Protein AF-0000000066069847 (afdb_homodimer)

Structure (mmCIF, N/CA/C/O backbone):
data_AF-0000000066069847-model_v1
#
loop_
_entity.id
_entity.type
_entity.pdbx_description
1 polymer 'Prefoldin subunit alpha'
#
loop_
_atom_site.group_PDB
_atom_site.id
_atom_site.type_symbol
_atom_site.label_atom_id
_atom_site.label_alt_id
_atom_site.label_comp_id
_atom_site.label_asym_id
_atom_site.label_entity_id
_atom_site.label_seq_id
_atom_site.pdbx_PDB_ins_code
_atom_site.Cartn_x
_atom_site.Cartn_y
_atom_site.Cartn_z
_atom_site.occupancy
_atom_site.B_iso_or_equiv
_atom_site.auth_seq_id
_atom_site.auth_comp_id
_atom_site.auth_asym_id
_atom_site.auth_atom_id
_atom_site.pdbx_PDB_model_num
ATOM 1 N N . MET A 1 1 ? -28.125 34.344 25.578 1 62.97 1 MET A N 1
ATOM 2 C CA . MET A 1 1 ? -27.906 34.5 24.141 1 62.97 1 MET A CA 1
ATOM 3 C C . MET A 1 1 ? -26.562 33.906 23.734 1 62.97 1 MET A C 1
ATOM 5 O O . MET A 1 1 ? -26.484 33.125 22.781 1 62.97 1 MET A O 1
ATOM 9 N N . ASN A 1 2 ? -25.484 33.938 24.609 1 82.19 2 ASN A N 1
ATOM 10 C CA . ASN A 1 2 ? -24.141 33.469 24.328 1 82.19 2 ASN A CA 1
ATOM 11 C C . ASN A 1 2 ? -24.031 31.953 24.438 1 82.19 2 ASN A C 1
ATOM 13 O O . ASN A 1 2 ? -23.391 31.312 23.609 1 82.19 2 ASN A O 1
ATOM 17 N N . GLU A 1 3 ? -24.984 31.422 25.297 1 89 3 GLU A N 1
ATOM 18 C CA . GLU A 1 3 ? -24.953 29.969 25.484 1 89 3 GLU A CA 1
ATOM 19 C C . GLU A 1 3 ? -25.578 29.25 24.281 1 89 3 GLU A C 1
ATOM 21 O O . GLU A 1 3 ? -25.062 28.219 23.859 1 89 3 GLU A O 1
ATOM 26 N N . GLU A 1 4 ? -26.688 29.812 23.797 1 87.81 4 GLU A N 1
ATOM 27 C CA . GLU A 1 4 ? -27.375 29.234 22.641 1 87.81 4 GLU A CA 1
ATOM 28 C C . GLU A 1 4 ? -26.469 29.25 21.406 1 87.81 4 GLU A C 1
ATOM 30 O O . GLU A 1 4 ? -26.438 28.281 20.641 1 87.81 4 GLU A O 1
ATOM 35 N N . LEU A 1 5 ? -25.766 30.281 21.234 1 90.12 5 LEU A N 1
ATOM 36 C CA . LEU A 1 5 ? -24.844 30.422 20.109 1 90.12 5 LEU A CA 1
ATOM 37 C C . LEU A 1 5 ? -23.703 29.406 20.203 1 90.12 5 LEU A C 1
ATOM 39 O O . LEU A 1 5 ? -23.344 28.781 19.203 1 90.12 5 LEU A O 1
ATOM 43 N N . GLN A 1 6 ? -23.234 29.312 21.422 1 91.38 6 GLN A N 1
ATOM 44 C CA . GLN A 1 6 ? -22.172 28.344 21.672 1 91.38 6 GLN A CA 1
ATOM 45 C C . GLN A 1 6 ? -22.641 26.922 21.375 1 91.38 6 GLN A C 1
ATOM 47 O O . GLN A 1 6 ? -21.906 26.125 20.766 1 91.38 6 GLN A O 1
ATOM 52 N N . GLN A 1 7 ? -23.891 26.594 21.75 1 93.88 7 GLN A N 1
ATOM 53 C CA . GLN A 1 7 ? -24.469 25.266 21.5 1 93.88 7 GLN A CA 1
ATOM 54 C C . GLN A 1 7 ? -24.641 25.031 20 1 93.88 7 GLN A C 1
ATOM 56 O O . GLN A 1 7 ? -24.375 23.922 19.516 1 93.88 7 GLN A O 1
ATOM 61 N N . GLN A 1 8 ? -25.016 26.016 19.281 1 93.06 8 GLN A N 1
ATOM 62 C CA . GLN A 1 8 ? -25.219 25.891 17.844 1 93.06 8 GLN A CA 1
ATOM 63 C C . GLN A 1 8 ? -23.891 25.688 17.125 1 93.06 8 GLN A C 1
ATOM 65 O O . GLN A 1 8 ? -23.812 24.922 16.156 1 93.06 8 GLN A O 1
ATOM 70 N N . TYR A 1 9 ? -22.859 26.297 17.688 1 93.5 9 TYR A N 1
ATOM 71 C CA . TYR A 1 9 ? -21.531 26.125 17.109 1 93.5 9 TYR A CA 1
ATOM 72 C C . TYR A 1 9 ? -21.031 24.703 17.312 1 93.5 9 TYR A C 1
ATOM 74 O O . TYR A 1 9 ? -20.438 24.094 16.406 1 93.5 9 TYR A O 1
ATOM 82 N N . TYR A 1 10 ? -21.328 24.188 18.5 1 95.56 10 TYR A N 1
ATOM 83 C CA . TYR A 1 10 ? -20.938 22.812 18.797 1 95.56 10 TYR A CA 1
ATOM 84 C C . TYR A 1 10 ? -21.672 21.828 17.891 1 95.56 10 TYR A C 1
ATOM 86 O O . TYR A 1 10 ? -21.062 20.891 17.375 1 95.56 10 TYR A O 1
ATOM 94 N N . GLN A 1 11 ? -22.922 22.062 17.703 1 95.69 11 GLN A N 1
ATOM 95 C CA . GLN A 1 11 ? -23.719 21.188 16.828 1 95.69 11 GLN A CA 1
ATOM 96 C C . GLN A 1 11 ? -23.188 21.219 15.398 1 95.69 11 GLN A C 1
ATOM 98 O O . GLN A 1 11 ? -23.109 20.172 14.75 1 95.69 11 GLN A O 1
ATOM 103 N N . LEU A 1 12 ? -22.797 22.391 14.945 1 95.44 12 LEU A N 1
ATOM 104 C CA . LEU A 1 12 ? -22.25 22.531 13.594 1 95.44 12 LEU A CA 1
ATOM 105 C C . LEU A 1 12 ? -20.953 21.75 13.453 1 95.44 12 LEU A C 1
ATOM 107 O O . LEU A 1 12 ? -20.734 21.078 12.43 1 95.44 12 LEU A O 1
ATOM 111 N N . GLU A 1 13 ? -20.172 21.812 14.469 1 95.56 13 GLU A N 1
ATOM 112 C CA . GLU A 1 13 ? -18.922 21.047 14.461 1 95.56 13 GLU A CA 1
ATOM 113 C C . GLU A 1 13 ? -19.188 19.547 14.406 1 95.56 13 GLU A C 1
ATOM 115 O O . GLU A 1 13 ? -18.516 18.828 13.68 1 95.56 13 GLU A O 1
ATOM 120 N N . MET A 1 14 ? -20.25 19.109 15.148 1 97.12 14 MET A N 1
ATOM 121 C CA . MET A 1 14 ? -20.609 17.688 15.172 1 97.12 14 MET A CA 1
ATOM 122 C C . MET A 1 14 ? -21.078 17.234 13.797 1 97.12 14 MET A C 1
ATOM 124 O O . MET A 1 14 ? -20.734 16.125 13.367 1 97.12 14 MET A O 1
ATOM 128 N N . TYR A 1 15 ? -21.797 18.047 13.109 1 97 15 TYR A N 1
ATOM 129 C CA . TYR A 1 15 ? -22.25 17.703 11.773 1 97 15 TYR A CA 1
ATOM 130 C C . TYR A 1 15 ? -21.078 17.594 10.805 1 97 15 TYR A C 1
ATOM 132 O O . TYR A 1 15 ? -21.047 16.719 9.938 1 97 15 TYR A O 1
ATOM 140 N N . GLY A 1 16 ? -20.172 18.422 10.984 1 96.56 16 GLY A N 1
ATOM 141 C CA . GLY A 1 16 ? -18.953 18.328 10.188 1 96.56 16 GLY A CA 1
ATOM 142 C C . GLY A 1 16 ? -18.203 17.031 10.383 1 96.56 16 GLY A C 1
ATOM 143 O O . GLY A 1 16 ? -17.797 16.375 9.414 1 96.56 16 GLY A O 1
ATOM 144 N N . GLN A 1 17 ? -18.109 16.625 11.602 1 97.38 17 GLN A N 1
ATOM 145 C CA . GLN A 1 17 ? -17.453 15.367 11.938 1 97.38 17 GLN A CA 1
ATOM 146 C C . GLN A 1 17 ? -18.234 14.18 11.375 1 97.38 17 GLN A C 1
ATOM 148 O O . GLN A 1 17 ? -17.656 13.211 10.898 1 97.38 17 GLN A O 1
ATOM 153 N N . GLN A 1 18 ? -19.5 14.312 11.469 1 97.69 18 GLN A N 1
ATOM 154 C CA . GLN A 1 18 ? -20.344 13.25 10.953 1 97.69 18 GLN A CA 1
ATOM 155 C C . GLN A 1 18 ? -20.188 13.086 9.445 1 97.69 18 GLN A C 1
ATOM 157 O O . GLN A 1 18 ? -20.062 11.969 8.945 1 97.69 18 GLN A O 1
ATOM 162 N N . VAL A 1 19 ? -20.172 14.148 8.781 1 98 19 VAL A N 1
ATOM 163 C CA . VAL A 1 19 ? -19.984 14.109 7.332 1 98 19 VAL A CA 1
ATOM 164 C C . VAL A 1 19 ? -18.641 13.484 7 1 98 19 VAL A C 1
ATOM 166 O O . VAL A 1 19 ? -18.531 12.656 6.09 1 98 19 VAL A O 1
ATOM 169 N N . GLN A 1 20 ? -17.641 13.828 7.738 1 98 20 GLN A N 1
ATOM 170 C CA . GLN A 1 20 ? -16.297 13.273 7.52 1 98 20 GLN A CA 1
ATOM 171 C C . GLN A 1 20 ? -16.297 11.758 7.734 1 98 20 GLN A C 1
ATOM 173 O O . GLN A 1 20 ? -15.703 11.023 6.945 1 98 20 GLN A O 1
ATOM 178 N N . LYS A 1 21 ? -16.969 11.297 8.727 1 98.5 21 LYS A N 1
ATOM 179 C CA . LYS A 1 21 ? -17.047 9.867 9.008 1 98.5 21 LYS A CA 1
ATOM 180 C C . LYS A 1 21 ? -17.766 9.125 7.895 1 98.5 21 LYS A C 1
ATOM 182 O O . LYS A 1 21 ? -17.359 8.031 7.5 1 98.5 21 LYS A O 1
ATOM 187 N N . LEU A 1 22 ? -18.812 9.734 7.438 1 98.56 22 LEU A N 1
ATOM 188 C CA . LEU A 1 22 ? -19.578 9.133 6.352 1 98.56 22 LEU A CA 1
ATOM 189 C C . LEU A 1 22 ? -18.75 9.062 5.074 1 98.56 22 LEU A C 1
ATOM 191 O O . LEU A 1 22 ? -18.828 8.078 4.336 1 98.56 22 LEU A O 1
ATOM 195 N N . GLN A 1 23 ? -18 10.062 4.828 1 98.38 23 GLN A N 1
ATOM 196 C CA . GLN A 1 23 ? -17.109 10.078 3.672 1 98.38 23 GLN A CA 1
ATOM 197 C C . GLN A 1 23 ? -16.078 8.961 3.766 1 98.38 23 GLN A C 1
ATOM 199 O O . GLN A 1 23 ? -15.773 8.305 2.77 1 98.38 23 GLN A O 1
ATOM 204 N N . GLU A 1 24 ? -15.562 8.727 4.934 1 98.5 24 GLU A N 1
ATOM 205 C CA . GLU A 1 24 ? -14.617 7.637 5.164 1 98.5 24 GLU A CA 1
ATOM 206 C C . GLU A 1 24 ? -15.258 6.277 4.891 1 98.5 24 GLU A C 1
ATOM 208 O O . GLU A 1 24 ? -14.633 5.398 4.297 1 98.5 24 GLU A O 1
ATOM 213 N N . GLU A 1 25 ? -16.453 6.156 5.312 1 98.25 25 GLU A N 1
ATOM 214 C CA . GLU A 1 25 ? -17.203 4.914 5.078 1 98.25 25 GLU A CA 1
ATOM 215 C C . GLU A 1 25 ? -17.406 4.676 3.588 1 98.25 25 GLU A C 1
ATOM 217 O O . GLU A 1 25 ? -17.281 3.547 3.109 1 98.25 25 GLU A O 1
ATOM 222 N N . LEU A 1 26 ? -17.734 5.793 2.943 1 98.62 26 LEU A N 1
ATOM 223 C CA . LEU A 1 26 ? -17.938 5.695 1.502 1 98.62 26 LEU A CA 1
ATOM 224 C C . LEU A 1 26 ? -16.656 5.266 0.797 1 98.62 26 LEU A C 1
ATOM 226 O O . LEU A 1 26 ? -16.688 4.441 -0.119 1 98.62 26 LEU A O 1
ATOM 230 N N . GLU A 1 27 ? -15.547 5.781 1.2 1 98.56 27 GLU A N 1
ATOM 231 C CA . GLU A 1 27 ? -14.25 5.41 0.637 1 98.56 27 GLU A CA 1
ATOM 232 C C . GLU A 1 27 ? -13.961 3.93 0.851 1 98.56 27 GLU A C 1
ATOM 234 O O . GLU A 1 27 ? -13.469 3.252 -0.053 1 98.56 27 GLU A O 1
ATOM 239 N N . LYS A 1 28 ? -14.227 3.482 2.033 1 98.38 28 LYS A N 1
ATOM 240 C CA . LYS A 1 28 ? -14.008 2.07 2.34 1 98.38 28 LYS A CA 1
ATOM 241 C C . LYS A 1 28 ? -14.844 1.178 1.429 1 98.38 28 LYS A C 1
ATOM 243 O O . LYS A 1 28 ? -14.367 0.153 0.941 1 98.38 28 LYS A O 1
ATOM 248 N N . ILE A 1 29 ? -16.047 1.61 1.215 1 98.38 29 ILE A N 1
ATOM 249 C CA . ILE A 1 29 ? -16.953 0.849 0.358 1 98.38 29 ILE A CA 1
ATOM 250 C C . ILE A 1 29 ? -16.391 0.784 -1.059 1 98.38 29 ILE A C 1
ATOM 252 O O . ILE A 1 29 ? -16.391 -0.278 -1.686 1 98.38 29 ILE A O 1
ATOM 256 N N . GLU A 1 30 ? -15.922 1.858 -1.503 1 98.25 30 GLU A N 1
ATOM 257 C CA . GLU A 1 30 ? -15.359 1.911 -2.85 1 98.25 30 GLU A CA 1
ATOM 258 C C . GLU A 1 30 ? -14.133 1.015 -2.971 1 98.25 30 GLU A C 1
ATOM 260 O O . GLU A 1 30 ? -13.938 0.351 -3.99 1 98.25 30 GLU A O 1
ATOM 265 N N . LEU A 1 31 ? -13.305 1.009 -1.943 1 98.06 31 LEU A N 1
ATOM 266 C CA . LEU A 1 31 ? -12.125 0.153 -1.93 1 98.06 31 LEU A CA 1
ATOM 267 C C . LEU A 1 31 ? -12.523 -1.319 -1.973 1 98.06 31 LEU A C 1
ATOM 269 O O . LEU A 1 31 ? -11.906 -2.111 -2.689 1 98.06 31 LEU A O 1
ATOM 273 N N . MET A 1 32 ? -13.516 -1.628 -1.266 1 97.62 32 MET A N 1
ATOM 274 C CA . MET A 1 32 ? -13.992 -3.008 -1.24 1 97.62 32 MET A CA 1
ATOM 275 C C . MET A 1 32 ? -14.508 -3.43 -2.611 1 97.62 32 MET A C 1
ATOM 277 O O . MET A 1 32 ? -14.227 -4.539 -3.07 1 97.62 32 MET A O 1
ATOM 281 N N . LYS A 1 33 ? -15.227 -2.572 -3.24 1 98.25 33 LYS A N 1
ATOM 282 C CA . LYS A 1 33 ? -15.734 -2.863 -4.578 1 98.25 33 LYS A CA 1
ATOM 283 C C . LYS A 1 33 ? -14.594 -3.092 -5.562 1 98.25 33 LYS A C 1
ATOM 285 O O . LYS A 1 33 ? -14.641 -4.027 -6.367 1 98.25 33 LYS A O 1
ATOM 290 N N . MET A 1 34 ? -1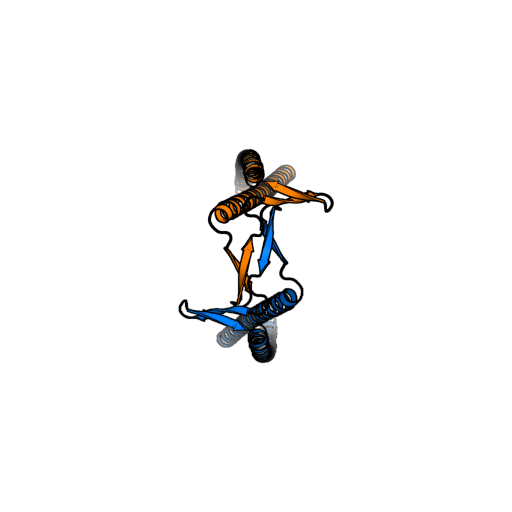3.656 -2.223 -5.445 1 97.94 34 MET A N 1
ATOM 291 C CA . MET A 1 34 ? -12.508 -2.326 -6.34 1 97.94 34 MET A CA 1
ATOM 292 C C . MET A 1 34 ? -11.797 -3.658 -6.156 1 97.94 34 MET A C 1
ATOM 294 O O . MET A 1 34 ? -11.398 -4.297 -7.133 1 97.94 34 MET A O 1
ATOM 298 N N . GLU A 1 35 ? -11.648 -4.031 -4.949 1 97.44 35 GLU A N 1
ATOM 299 C CA . GLU A 1 35 ? -10.992 -5.301 -4.652 1 97.44 35 GLU A CA 1
ATOM 300 C C . GLU A 1 35 ? -11.75 -6.473 -5.277 1 97.44 35 GLU A C 1
ATOM 302 O O . GLU A 1 35 ? -11.148 -7.367 -5.863 1 97.44 35 GLU A O 1
ATOM 307 N N . LEU A 1 36 ? -13.016 -6.438 -5.133 1 97.88 36 LEU A N 1
ATOM 308 C CA . LEU A 1 36 ? -13.844 -7.504 -5.684 1 97.88 36 LEU A CA 1
ATOM 309 C C . LEU A 1 36 ? -13.766 -7.516 -7.207 1 97.88 36 LEU A C 1
ATOM 311 O O . LEU A 1 36 ? -13.68 -8.578 -7.82 1 97.88 36 LEU A O 1
ATOM 315 N N . LEU A 1 37 ? -13.812 -6.363 -7.746 1 98.19 37 LEU A N 1
ATOM 316 C CA . LEU A 1 37 ? -13.727 -6.258 -9.195 1 98.19 37 LEU A CA 1
ATOM 317 C C . LEU A 1 37 ? -12.391 -6.789 -9.703 1 98.19 37 LEU A C 1
ATOM 319 O O . LEU A 1 37 ? -12.344 -7.492 -10.719 1 98.19 37 LEU A O 1
ATOM 323 N N . LYS A 1 38 ? -11.344 -6.418 -8.992 1 96.94 38 LYS A N 1
ATOM 324 C CA . LYS A 1 38 ? -10.016 -6.914 -9.359 1 96.94 38 LYS A CA 1
ATOM 325 C C . LYS A 1 38 ? -9.953 -8.438 -9.258 1 96.94 38 LYS A C 1
ATOM 327 O O . LYS A 1 38 ? -9.367 -9.094 -10.117 1 96.94 38 LYS A O 1
ATOM 332 N N . SER A 1 39 ? -10.5 -8.969 -8.25 1 96.88 39 SER A N 1
ATOM 333 C CA . SER A 1 39 ? -10.523 -10.414 -8.055 1 96.88 39 SER A CA 1
ATOM 334 C C . SER A 1 39 ? -11.273 -11.117 -9.188 1 96.88 39 SER A C 1
ATOM 336 O O . SER A 1 39 ? -10.805 -12.133 -9.711 1 96.88 39 SER A O 1
ATOM 3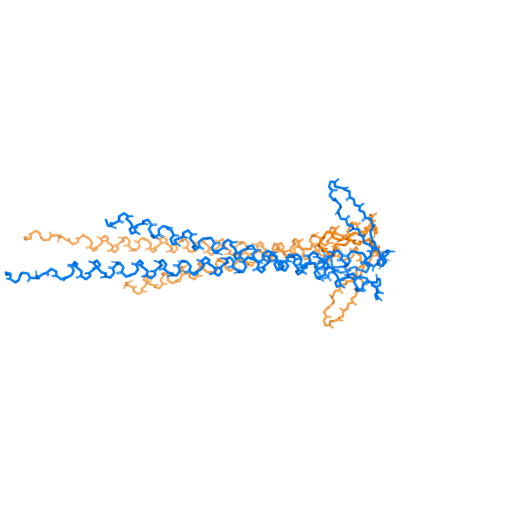38 N N . ILE A 1 40 ? -12.398 -10.586 -9.539 1 97.38 40 ILE A N 1
ATOM 339 C CA . ILE A 1 40 ? -13.18 -11.133 -10.641 1 97.38 40 ILE A CA 1
ATOM 340 C C . ILE A 1 40 ? -12.344 -11.125 -11.914 1 97.38 40 ILE A C 1
ATOM 342 O O . ILE A 1 40 ? -12.273 -12.133 -12.625 1 97.38 40 ILE A O 1
ATOM 346 N N . ASP A 1 41 ? -11.734 -10.047 -12.227 1 96.5 41 ASP A N 1
ATOM 347 C CA . ASP A 1 41 ? -10.883 -9.922 -13.406 1 96.5 41 ASP A CA 1
ATOM 348 C C . ASP A 1 41 ? -9.781 -10.984 -13.406 1 96.5 41 ASP A C 1
ATOM 350 O O . ASP A 1 41 ? -9.523 -11.609 -14.438 1 96.5 41 ASP A O 1
ATOM 354 N N . SER A 1 42 ? -9.156 -11.125 -12.242 1 94.62 42 SER A N 1
ATOM 355 C CA . SER A 1 42 ? -8.109 -12.125 -12.109 1 94.62 42 SER A CA 1
ATOM 356 C C . SER A 1 42 ? -8.641 -13.523 -12.375 1 94.62 42 SER A C 1
ATOM 358 O O . SER A 1 42 ? -7.988 -14.32 -13.055 1 94.62 42 SER A O 1
ATOM 360 N N . MET A 1 43 ? -9.82 -13.828 -11.914 1 94.75 43 MET A N 1
ATOM 361 C CA . MET A 1 43 ? -10.422 -15.141 -12.102 1 94.75 43 MET A CA 1
ATOM 362 C C . MET A 1 43 ? -10.773 -15.375 -13.57 1 94.75 43 MET A C 1
ATOM 364 O O . MET A 1 43 ? -10.555 -16.469 -14.094 1 94.75 43 MET A O 1
ATOM 368 N N . GLU A 1 44 ? -11.281 -14.375 -14.133 1 93.56 44 GLU A N 1
ATOM 369 C CA . GLU A 1 44 ? -11.602 -14.484 -15.547 1 93.56 44 GLU A CA 1
ATOM 370 C C . GLU A 1 44 ? -10.344 -14.703 -16.391 1 93.56 44 GLU A C 1
ATOM 372 O O . GLU A 1 44 ? -10.375 -15.43 -17.375 1 93.56 44 GLU A O 1
ATOM 377 N N . GLY A 1 45 ? -9.227 -14.031 -15.977 1 92.12 45 GLY A N 1
ATOM 378 C CA . GLY A 1 45 ? -7.953 -14.211 -16.656 1 92.12 45 GLY A CA 1
ATOM 379 C C . GLY A 1 45 ? -7.426 -15.633 -16.578 1 92.12 45 GLY A C 1
ATOM 380 O O . GLY A 1 45 ? -6.723 -16.094 -17.469 1 92.12 45 GLY A O 1
ATOM 381 N N . LEU A 1 46 ? -7.754 -16.328 -15.555 1 91.19 46 LEU A N 1
ATOM 382 C CA . LEU A 1 46 ? -7.309 -17.703 -15.375 1 91.19 46 LEU A CA 1
ATOM 383 C C . LEU A 1 46 ? -7.914 -18.609 -16.438 1 91.19 46 LEU A C 1
ATOM 385 O O . LEU A 1 46 ? -7.336 -19.641 -16.766 1 91.19 46 LEU A O 1
ATOM 389 N N . LYS A 1 47 ? -9.055 -18.234 -16.844 1 84.88 47 LYS A N 1
ATOM 390 C CA . LYS A 1 47 ? -9.711 -19.016 -17.875 1 84.88 47 LYS A CA 1
ATOM 391 C C . LYS A 1 47 ? -8.914 -19 -19.172 1 84.88 47 LYS A C 1
ATOM 393 O O . LYS A 1 47 ? -8.961 -19.938 -19.969 1 84.88 47 LYS A O 1
ATOM 398 N N . ASP A 1 48 ? -8.219 -17.953 -19.375 1 87.88 48 ASP A N 1
ATOM 399 C CA . ASP A 1 48 ? -7.477 -17.766 -20.625 1 87.88 48 ASP A CA 1
ATOM 400 C C . ASP A 1 48 ? -6.078 -18.375 -20.531 1 87.88 48 ASP A C 1
ATOM 402 O O . ASP A 1 48 ? -5.555 -18.891 -21.516 1 87.88 48 ASP A O 1
ATOM 406 N N . SER A 1 49 ? -5.449 -18.188 -19.391 1 87.38 49 SER A N 1
ATOM 407 C CA . SER A 1 49 ? -4.098 -18.703 -19.203 1 87.38 49 SER A CA 1
ATOM 408 C C . SER A 1 49 ? -3.863 -19.172 -17.781 1 87.38 49 SER A C 1
ATOM 410 O O . SER A 1 49 ? -4.254 -18.484 -16.828 1 87.38 49 SER A O 1
ATOM 412 N N . GLU A 1 50 ? -3.203 -20.297 -17.734 1 90.56 50 GLU A N 1
ATOM 413 C CA . GLU A 1 50 ? -2.879 -20.844 -16.422 1 90.56 50 GLU A CA 1
ATOM 414 C C . GLU A 1 50 ? -1.512 -20.359 -15.945 1 90.56 50 GLU A C 1
ATOM 416 O O . GLU A 1 50 ? -1.146 -20.547 -14.789 1 90.56 50 GLU A O 1
ATOM 421 N N . ASP A 1 51 ? -0.826 -19.781 -16.875 1 91.75 51 ASP A N 1
ATOM 422 C CA . ASP A 1 51 ? 0.511 -19.312 -16.531 1 91.75 51 ASP A CA 1
ATOM 423 C C . ASP A 1 51 ? 0.446 -17.984 -15.766 1 91.75 51 ASP A C 1
ATOM 425 O O . ASP A 1 51 ? -0.264 -17.062 -16.172 1 91.75 51 ASP A O 1
ATOM 429 N N . ILE A 1 52 ? 1.141 -17.938 -14.664 1 91.88 52 ILE A N 1
ATOM 430 C CA . ILE A 1 52 ? 1.126 -16.75 -13.805 1 91.88 52 ILE A CA 1
ATOM 431 C C . ILE A 1 52 ? 2.559 -16.328 -13.484 1 91.88 52 ILE A C 1
ATOM 433 O O . ILE A 1 52 ? 3.436 -17.188 -13.305 1 91.88 52 ILE A O 1
ATOM 437 N N . LEU A 1 53 ? 2.783 -15.055 -13.547 1 91.25 53 LEU A N 1
ATOM 438 C CA . LEU A 1 53 ? 4.035 -14.469 -13.078 1 91.25 53 LEU A CA 1
ATOM 439 C C . LEU A 1 53 ? 3.863 -13.859 -11.688 1 91.25 53 LEU A C 1
ATOM 441 O O . LEU A 1 53 ? 2.982 -13.016 -11.484 1 91.25 53 LEU A O 1
ATOM 445 N N . ILE A 1 54 ? 4.656 -14.312 -10.742 1 93 54 ILE A N 1
ATOM 446 C CA . ILE A 1 54 ? 4.539 -13.875 -9.359 1 93 54 ILE A CA 1
ATOM 447 C C . ILE A 1 54 ? 5.762 -13.047 -8.977 1 93 54 ILE A C 1
ATOM 449 O O . ILE A 1 54 ? 6.891 -13.547 -9.008 1 93 54 ILE A O 1
ATOM 453 N N . PRO A 1 55 ? 5.512 -11.883 -8.586 1 92.81 55 PRO A N 1
ATOM 454 C CA . PRO A 1 55 ? 6.645 -11.07 -8.141 1 92.81 55 PRO A CA 1
ATOM 455 C C . PRO A 1 55 ? 7.137 -11.461 -6.746 1 92.81 55 PRO A C 1
ATOM 457 O O . PRO A 1 55 ? 6.332 -11.617 -5.824 1 92.81 55 PRO A O 1
ATOM 460 N N . LEU A 1 56 ? 8.406 -11.586 -6.598 1 92.38 56 LEU A N 1
ATOM 461 C CA . LEU A 1 56 ? 9 -11.922 -5.309 1 92.38 56 LEU A CA 1
ATOM 462 C C . LEU A 1 56 ? 9.578 -10.68 -4.637 1 92.38 56 LEU A C 1
ATOM 464 O O . LEU A 1 56 ? 9.859 -10.695 -3.436 1 92.38 56 LEU A O 1
ATOM 468 N N . GLY A 1 57 ? 9.719 -9.656 -5.48 1 89.31 57 GLY A N 1
ATOM 469 C CA . GLY A 1 57 ? 10.383 -8.453 -5.016 1 89.31 57 GLY A CA 1
ATOM 470 C C . GLY A 1 57 ? 11.797 -8.305 -5.555 1 89.31 57 GLY A C 1
ATOM 471 O O . GLY A 1 57 ? 12.422 -9.297 -5.945 1 89.31 57 GLY A O 1
ATOM 472 N N . GLY A 1 58 ? 12.336 -7.004 -5.664 1 87.5 58 GLY A N 1
ATOM 473 C CA . GLY A 1 58 ? 13.688 -6.75 -6.148 1 87.5 58 GLY A CA 1
ATOM 474 C C . GLY A 1 58 ? 13.844 -7.027 -7.633 1 87.5 58 GLY A C 1
ATOM 475 O O . GLY A 1 58 ? 14.953 -7.32 -8.102 1 87.5 58 GLY A O 1
ATOM 476 N N . GLY A 1 59 ? 12.742 -7.105 -8.289 1 89.69 59 GLY A N 1
ATOM 477 C CA . GLY A 1 59 ? 12.789 -7.359 -9.719 1 89.69 59 GLY A CA 1
ATOM 478 C C . GLY A 1 59 ? 12.758 -8.836 -10.062 1 89.69 59 GLY A C 1
ATOM 479 O O . GLY A 1 59 ? 12.883 -9.211 -11.234 1 89.69 59 GLY A O 1
ATOM 480 N N . ALA A 1 60 ? 12.602 -9.578 -9.086 1 93.19 60 ALA A N 1
ATOM 481 C CA . ALA A 1 60 ? 12.57 -11.023 -9.297 1 93.19 60 ALA A CA 1
ATOM 482 C C . ALA A 1 60 ? 11.133 -11.523 -9.43 1 93.19 60 ALA A C 1
ATOM 484 O O . ALA A 1 60 ? 10.242 -11.062 -8.711 1 93.19 60 ALA A O 1
ATOM 485 N N . PHE A 1 61 ? 11.016 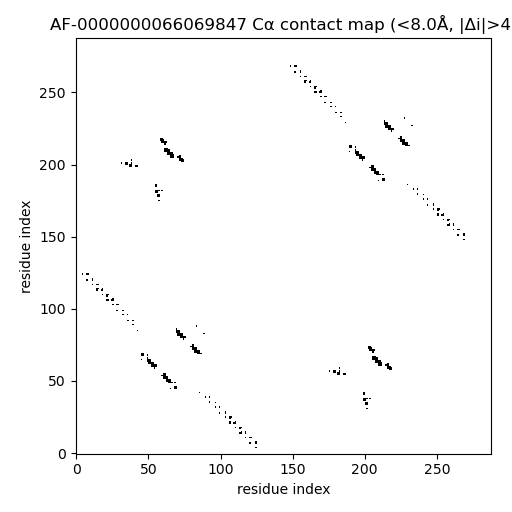-12.484 -10.391 1 94.88 61 PHE A N 1
ATOM 486 C CA . PHE A 1 61 ? 9.727 -13.133 -10.602 1 94.88 61 PHE A CA 1
ATOM 487 C C . PHE A 1 61 ? 9.891 -14.641 -10.711 1 94.88 61 PHE A C 1
ATOM 489 O O . PHE A 1 61 ? 10.953 -15.125 -11.109 1 94.88 61 PHE A O 1
ATOM 496 N N . ILE A 1 62 ? 8.742 -15.328 -10.398 1 94.19 62 ILE A N 1
ATOM 497 C CA . ILE A 1 62 ? 8.734 -16.75 -10.719 1 94.19 62 ILE A CA 1
ATOM 498 C C . ILE A 1 62 ? 7.559 -17.062 -11.641 1 94.19 62 ILE A C 1
ATOM 500 O O . ILE A 1 62 ? 6.523 -16.406 -11.586 1 94.19 62 ILE A O 1
ATOM 504 N N . LYS A 1 63 ? 7.809 -18.062 -12.461 1 93.19 63 LYS A N 1
ATOM 505 C CA . LYS A 1 63 ? 6.711 -18.609 -13.25 1 93.19 63 LYS A CA 1
ATOM 506 C C . LYS A 1 63 ? 5.973 -19.703 -12.477 1 93.19 63 LYS A C 1
ATOM 508 O O . LYS A 1 63 ? 6.598 -20.562 -11.844 1 93.19 63 LYS A O 1
ATOM 513 N N . ALA A 1 64 ? 4.645 -19.531 -12.469 1 94.25 64 ALA A N 1
ATOM 514 C CA . ALA A 1 64 ? 3.811 -20.547 -11.82 1 94.25 64 ALA A CA 1
ATOM 515 C C . ALA A 1 64 ? 2.619 -20.922 -12.695 1 94.25 64 ALA A C 1
ATOM 517 O O . ALA A 1 64 ? 2.324 -20.234 -13.68 1 94.25 64 ALA A O 1
ATOM 518 N N . LYS A 1 65 ? 2.145 -22.031 -12.391 1 94.31 65 LYS A N 1
ATOM 519 C CA . LYS A 1 65 ? 0.945 -22.5 -13.086 1 94.31 65 LYS A CA 1
ATOM 520 C C . LYS A 1 65 ? -0.202 -22.734 -12.102 1 94.31 65 LYS A C 1
ATOM 522 O O . LYS A 1 65 ? -0.017 -23.344 -11.055 1 94.31 65 LYS A O 1
ATOM 527 N N . ALA A 1 66 ? -1.333 -22.203 -12.516 1 94.81 66 ALA A N 1
ATOM 528 C CA . ALA A 1 66 ? -2.525 -22.469 -11.719 1 94.81 66 ALA A CA 1
ATOM 529 C C . ALA A 1 66 ? -2.873 -23.953 -11.734 1 94.81 66 ALA A C 1
ATOM 531 O O . ALA A 1 66 ? -2.889 -24.594 -12.797 1 94.81 66 ALA A O 1
ATOM 532 N N . MET A 1 67 ? -3.1 -24.469 -10.57 1 91.69 67 MET A N 1
ATOM 533 C CA . MET A 1 67 ? -3.377 -25.891 -10.461 1 91.69 67 MET A CA 1
ATOM 534 C C . MET A 1 67 ? -4.777 -26.219 -10.969 1 91.69 67 MET A C 1
ATOM 536 O O . MET A 1 67 ? -5.02 -27.297 -11.484 1 91.69 67 MET A O 1
ATOM 540 N N . ASP A 1 68 ? -5.75 -25.375 -10.734 1 90.81 68 ASP A N 1
ATOM 541 C CA . ASP A 1 68 ? -7.125 -25.5 -11.211 1 90.81 68 ASP A CA 1
ATOM 542 C C . ASP A 1 68 ? -7.664 -24.141 -11.672 1 90.81 68 ASP A C 1
ATOM 544 O O . ASP A 1 68 ? -7.77 -23.203 -10.875 1 90.81 68 ASP A O 1
ATOM 548 N N . THR A 1 69 ? -8 -24.078 -12.953 1 91.44 69 THR A N 1
ATOM 549 C CA . THR A 1 69 ? -8.43 -22.797 -13.508 1 91.44 69 THR A CA 1
ATOM 550 C C . THR A 1 69 ? -9.938 -22.625 -13.398 1 91.44 69 THR A C 1
ATOM 552 O O . THR A 1 69 ? -10.5 -21.625 -13.836 1 91.44 69 THR A O 1
ATOM 555 N N . LYS A 1 70 ? -10.633 -23.547 -12.812 1 93.62 70 LYS A N 1
ATOM 556 C CA . LYS A 1 70 ? -12.086 -23.469 -12.727 1 93.62 70 LYS A CA 1
ATOM 557 C C . LYS A 1 70 ? -12.539 -23.281 -11.281 1 93.62 70 LYS A C 1
ATOM 559 O O . LYS A 1 70 ? -13.719 -23.031 -11.031 1 93.62 70 LYS A O 1
ATOM 564 N N . LYS A 1 71 ? -11.562 -23.438 -10.359 1 94.19 71 LYS A N 1
ATOM 565 C CA . LYS A 1 71 ? -11.914 -23.359 -8.953 1 94.19 71 LYS A CA 1
ATOM 566 C C . LYS A 1 71 ? -11.016 -22.375 -8.211 1 94.19 71 LYS A C 1
ATOM 568 O O . LYS A 1 71 ? -9.875 -22.141 -8.617 1 94.19 71 LYS A O 1
ATOM 573 N N . VAL A 1 72 ? -11.57 -21.828 -7.125 1 95.44 72 VAL A N 1
ATOM 574 C CA . VAL A 1 72 ? -10.82 -20.969 -6.215 1 95.44 72 VAL A CA 1
ATOM 575 C C . VAL A 1 72 ? -11.117 -21.359 -4.77 1 95.44 72 VAL A C 1
ATOM 577 O O . VAL A 1 72 ? -12.102 -22.062 -4.5 1 95.44 72 VAL A O 1
ATOM 580 N N . ILE A 1 73 ? -10.18 -20.938 -3.863 1 94.81 73 ILE A N 1
ATOM 581 C CA . ILE A 1 73 ? -10.328 -21.188 -2.432 1 94.81 73 ILE A CA 1
ATOM 582 C C . ILE A 1 73 ? -10.922 -19.938 -1.762 1 94.81 73 ILE A C 1
ATOM 584 O O . ILE A 1 73 ? -10.422 -18.828 -1.951 1 94.81 73 ILE A O 1
ATOM 588 N N . MET A 1 74 ? -12 -20.156 -1.085 1 93.44 74 MET A N 1
ATOM 589 C CA . MET A 1 74 ? -12.688 -19.078 -0.386 1 93.44 74 MET A CA 1
ATOM 590 C C . MET A 1 74 ? -12.648 -19.297 1.123 1 93.44 74 MET A C 1
ATOM 592 O O . MET A 1 74 ? -12.82 -20.422 1.594 1 93.44 74 MET A O 1
ATOM 596 N N . GLY A 1 75 ? -12.297 -18.203 1.825 1 84.25 75 GLY A N 1
ATOM 597 C CA . GLY A 1 75 ? -12.43 -18.281 3.271 1 84.25 75 GLY A CA 1
ATOM 598 C C . GLY A 1 75 ? -13.867 -18.266 3.742 1 84.25 75 GLY A C 1
ATOM 599 O O . GLY A 1 75 ? -14.656 -17.406 3.316 1 84.25 75 GLY A O 1
ATOM 600 N N . ALA A 1 76 ? -14.375 -19.375 4.398 1 77.62 76 ALA A N 1
ATOM 601 C CA . ALA A 1 76 ? -15.742 -19.469 4.906 1 77.62 76 ALA A CA 1
ATOM 602 C C . ALA A 1 76 ? -15.82 -18.984 6.352 1 77.62 76 ALA A C 1
ATOM 604 O O . ALA A 1 76 ? -16.891 -19.047 6.973 1 77.62 76 ALA A O 1
ATOM 605 N N . GLY A 1 77 ? -14.742 -18.484 6.848 1 74.75 77 GLY A N 1
ATOM 606 C CA . GLY A 1 77 ? -14.688 -18.109 8.258 1 74.75 77 GLY A CA 1
ATOM 607 C C . GLY A 1 77 ? -14.211 -19.25 9.141 1 74.75 77 GLY A C 1
ATOM 608 O O . GLY A 1 77 ? -14.242 -20.422 8.742 1 74.75 77 GLY A O 1
ATOM 609 N N . ALA A 1 78 ? -13.734 -18.938 10.367 1 78.81 78 ALA A N 1
ATOM 610 C CA . ALA A 1 78 ? -13.312 -19.844 11.43 1 78.81 78 ALA A CA 1
ATOM 611 C C . ALA A 1 78 ? -12.258 -20.828 10.93 1 78.81 78 ALA A C 1
ATOM 613 O O . ALA A 1 78 ? -12.305 -22.016 11.25 1 78.81 78 ALA A O 1
ATOM 614 N N . ASP A 1 79 ? -11.484 -20.406 9.938 1 77.31 79 ASP A N 1
ATOM 615 C CA . ASP A 1 79 ? -10.336 -21.156 9.445 1 77.31 79 ASP A CA 1
ATOM 616 C C . ASP A 1 79 ? -10.766 -22.281 8.516 1 77.31 79 ASP A C 1
ATOM 618 O O . ASP A 1 79 ? -10.094 -23.312 8.422 1 77.31 79 ASP A O 1
ATOM 622 N N . VAL A 1 80 ? -12.094 -22.188 8.164 1 84.69 80 VAL A N 1
ATOM 623 C CA . VAL A 1 80 ? -12.586 -23.156 7.184 1 84.69 80 VAL A CA 1
ATOM 624 C C . VAL A 1 80 ? -12.445 -22.578 5.773 1 84.69 80 VAL A C 1
ATOM 626 O O . VAL A 1 80 ? -12.836 -21.438 5.523 1 84.69 80 VAL A O 1
ATOM 629 N N . PHE A 1 81 ? -11.773 -23.281 4.934 1 86.56 81 PHE A N 1
ATOM 630 C CA . PHE A 1 81 ? -11.602 -22.922 3.531 1 86.56 81 PHE A CA 1
ATOM 631 C C . PHE A 1 81 ? -12.32 -23.906 2.621 1 86.56 81 PHE A C 1
ATOM 633 O O . PHE A 1 81 ? -12.297 -25.109 2.863 1 86.56 81 PHE A O 1
ATOM 640 N N . LEU A 1 82 ? -13.102 -23.328 1.689 1 90.56 82 LEU A N 1
ATOM 641 C CA . LEU A 1 82 ? -13.867 -24.156 0.759 1 90.56 82 LEU A CA 1
ATOM 642 C C . LEU A 1 82 ? -13.414 -23.906 -0.677 1 90.56 82 LEU A C 1
ATOM 644 O O . LEU A 1 82 ? -13.109 -22.781 -1.054 1 90.56 82 LEU A O 1
ATOM 648 N N . GLU A 1 83 ? -13.375 -24.969 -1.44 1 93.88 83 GLU A N 1
ATOM 649 C CA . GLU A 1 83 ? -13.172 -24.844 -2.881 1 93.88 83 GLU A CA 1
ATOM 650 C C . GLU A 1 83 ? -14.492 -24.578 -3.602 1 93.88 83 GLU A C 1
ATOM 652 O O . GLU A 1 83 ? -15.477 -25.281 -3.379 1 93.88 83 GLU A O 1
ATOM 657 N N . LYS A 1 84 ? -14.508 -23.578 -4.359 1 94.69 84 LYS A N 1
ATOM 658 C CA . LYS A 1 84 ? -15.711 -23.203 -5.098 1 94.69 84 LYS A CA 1
ATOM 659 C C . LYS A 1 84 ? -15.406 -23 -6.578 1 94.69 84 LYS A C 1
ATOM 661 O O . LYS A 1 84 ? -14.281 -22.641 -6.941 1 94.69 84 LYS A O 1
ATOM 666 N N . ASP A 1 85 ? -16.438 -23.234 -7.402 1 95.44 85 ASP A N 1
ATOM 667 C CA . ASP A 1 85 ? -16.297 -22.938 -8.82 1 95.44 85 ASP A CA 1
ATOM 668 C C . ASP A 1 85 ? -16.203 -21.422 -9.055 1 95.44 85 ASP A C 1
ATOM 670 O O . ASP A 1 85 ? -16.922 -20.656 -8.43 1 95.44 85 ASP A O 1
ATOM 674 N N . ILE A 1 86 ? -15.359 -21.031 -9.977 1 96.06 86 ILE A N 1
ATOM 675 C CA . ILE A 1 86 ? -15.156 -19.625 -10.305 1 96.06 86 ILE A CA 1
ATOM 676 C C . ILE A 1 86 ? -16.469 -19 -10.75 1 96.06 86 ILE A C 1
ATOM 678 O O . ILE A 1 86 ? -16.781 -17.859 -10.391 1 96.06 86 ILE A O 1
ATOM 682 N N . SER A 1 87 ? -17.25 -19.672 -11.508 1 95.88 87 SER A N 1
ATOM 683 C CA . SER A 1 87 ? -18.531 -19.156 -11.992 1 95.88 87 SER A CA 1
ATOM 684 C C . SER A 1 87 ? -19.438 -18.781 -10.836 1 95.88 87 SER A C 1
ATOM 686 O O . SER A 1 87 ? -20.094 -17.734 -10.867 1 95.88 87 SER A O 1
ATOM 688 N N . ASP A 1 88 ? -19.453 -19.562 -9.781 1 96.5 88 ASP A N 1
ATOM 689 C CA . ASP A 1 88 ? -20.281 -19.297 -8.602 1 96.5 88 ASP A CA 1
ATOM 690 C C . ASP A 1 88 ? -19.75 -18.094 -7.828 1 96.5 88 ASP A C 1
ATOM 692 O O . ASP A 1 88 ? -20.516 -17.25 -7.375 1 96.5 88 ASP A O 1
ATOM 696 N N . VAL A 1 89 ? -18.484 -18.062 -7.676 1 96.44 89 VAL A N 1
ATOM 697 C CA . VAL A 1 89 ? -17.844 -17 -6.902 1 96.44 89 VAL A CA 1
ATOM 698 C C . VAL A 1 89 ? -18.047 -15.656 -7.602 1 96.44 89 VAL A C 1
ATOM 700 O O . VAL A 1 89 ? -18.312 -14.641 -6.949 1 96.44 89 VAL A O 1
ATOM 703 N N . VAL A 1 90 ? -17.922 -15.641 -8.938 1 97.12 90 VAL A N 1
ATOM 704 C CA . VAL A 1 90 ? -18.125 -14.422 -9.711 1 97.12 90 VAL A CA 1
ATOM 705 C C . VAL A 1 90 ? -19.547 -13.906 -9.492 1 97.12 90 VAL A C 1
ATOM 707 O O . VAL A 1 90 ? -19.766 -12.703 -9.312 1 97.12 90 VAL A O 1
ATOM 710 N N . VAL A 1 91 ? -20.516 -14.766 -9.43 1 97.62 91 VAL A N 1
ATOM 711 C CA . VAL A 1 91 ? -21.906 -14.391 -9.18 1 97.62 91 VAL A CA 1
ATOM 712 C C . VAL A 1 91 ? -22.047 -13.805 -7.773 1 97.62 91 VAL A C 1
ATOM 714 O O . VAL A 1 91 ? -22.656 -12.75 -7.59 1 97.62 91 VAL A O 1
ATOM 717 N N . ASP A 1 92 ? -21.391 -14.469 -6.762 1 96.62 92 ASP A N 1
ATOM 718 C CA . ASP A 1 92 ? -21.422 -14 -5.383 1 96.62 92 ASP A CA 1
ATOM 719 C C . ASP A 1 92 ? -20.797 -12.617 -5.254 1 96.62 92 ASP A C 1
ATOM 721 O O . ASP A 1 92 ? -21.344 -11.742 -4.574 1 96.62 92 ASP A O 1
ATOM 725 N N . PHE A 1 93 ? -19.688 -12.43 -5.914 1 97.94 93 PHE A N 1
ATOM 726 C CA . PHE A 1 93 ? -18.984 -11.156 -5.832 1 97.94 93 PHE A CA 1
ATOM 727 C C . PHE A 1 93 ? -19.797 -10.047 -6.504 1 97.94 93 PHE A C 1
ATOM 729 O O . PHE A 1 93 ? -19.859 -8.93 -5.996 1 97.94 93 PHE A O 1
ATOM 736 N N . ASN A 1 94 ? -20.438 -10.344 -7.598 1 98.44 94 ASN A N 1
ATOM 737 C CA . ASN A 1 94 ? -21.281 -9.352 -8.266 1 98.44 94 ASN A CA 1
ATOM 738 C C . ASN A 1 94 ? -22.469 -8.953 -7.391 1 98.44 94 ASN A C 1
ATOM 740 O O . ASN A 1 94 ? -22.828 -7.773 -7.332 1 98.44 94 ASN A O 1
ATOM 744 N N . LYS A 1 95 ? -23.047 -9.914 -6.75 1 98.31 95 LYS A N 1
ATOM 745 C CA . LYS A 1 95 ? -24.125 -9.602 -5.816 1 98.31 95 LYS A CA 1
ATOM 746 C C . LYS A 1 95 ? -23.625 -8.711 -4.684 1 98.31 95 LYS A C 1
ATOM 748 O O . LYS A 1 95 ? -24.312 -7.762 -4.285 1 98.31 95 LYS A O 1
ATOM 753 N N . SER A 1 96 ? -22.453 -9.047 -4.176 1 97.44 96 SER A N 1
ATOM 754 C CA . SER A 1 96 ? -21.844 -8.242 -3.121 1 97.44 96 SER A CA 1
ATOM 755 C C . SER A 1 96 ? -21.609 -6.809 -3.592 1 97.44 96 SER A C 1
ATOM 757 O O . SER A 1 96 ? -21.875 -5.855 -2.859 1 97.44 96 SER A O 1
ATOM 759 N N . ILE A 1 97 ? -21.094 -6.68 -4.793 1 98.62 97 ILE A N 1
ATOM 760 C CA . ILE A 1 97 ? -20.828 -5.363 -5.371 1 98.62 97 ILE A CA 1
ATOM 761 C C . ILE A 1 97 ? -22.141 -4.578 -5.457 1 98.62 97 ILE A C 1
ATOM 763 O O . ILE A 1 97 ? -22.172 -3.387 -5.141 1 98.62 97 ILE A O 1
ATOM 767 N N . GLU A 1 98 ? -23.219 -5.262 -5.867 1 98.62 98 GLU A N 1
ATOM 768 C CA . GLU A 1 98 ? -24.531 -4.621 -5.93 1 98.62 98 GLU A CA 1
ATOM 769 C C . GLU A 1 98 ? -24.984 -4.141 -4.555 1 98.62 98 GLU A C 1
ATOM 771 O O . GLU A 1 98 ? -25.484 -3.029 -4.414 1 98.62 98 GLU A O 1
ATOM 776 N N . ASP A 1 99 ? -24.75 -4.973 -3.559 1 98.62 99 ASP A N 1
ATOM 777 C CA . ASP A 1 99 ? -25.109 -4.605 -2.191 1 98.62 99 ASP A CA 1
ATOM 778 C C . ASP A 1 99 ? -24.281 -3.416 -1.711 1 98.62 99 ASP A C 1
ATOM 780 O O . ASP A 1 99 ? -24.797 -2.514 -1.051 1 98.62 99 ASP A O 1
ATOM 784 N N . LEU A 1 100 ? -23.062 -3.449 -2.016 1 98.56 100 LEU A N 1
ATOM 785 C CA . LEU A 1 100 ? -22.172 -2.352 -1.648 1 98.56 100 LEU A CA 1
ATOM 786 C C . LEU A 1 100 ? -22.578 -1.062 -2.352 1 98.56 100 LEU A C 1
ATOM 788 O O . LEU A 1 100 ? -22.516 0.019 -1.763 1 98.56 100 LEU A O 1
ATOM 792 N N . ASP A 1 101 ? -22.984 -1.201 -3.629 1 98.62 101 ASP A N 1
ATOM 793 C CA . ASP A 1 101 ? -23.469 -0.041 -4.363 1 98.62 101 ASP A CA 1
ATOM 794 C C . ASP A 1 101 ? -24.688 0.569 -3.672 1 98.62 101 ASP A C 1
ATOM 796 O O . ASP A 1 101 ? -24.781 1.791 -3.539 1 98.62 101 ASP A O 1
ATOM 800 N N . LYS A 1 102 ? -25.609 -0.27 -3.234 1 98.62 102 LYS A N 1
ATOM 801 C CA . LYS A 1 102 ? -26.797 0.195 -2.523 1 98.62 102 LYS A CA 1
ATOM 802 C C . LYS A 1 102 ? -26.422 0.888 -1.218 1 98.62 102 LYS A C 1
ATOM 804 O O . LYS A 1 102 ? -26.938 1.965 -0.909 1 98.62 102 LYS A O 1
ATOM 809 N N . ALA A 1 103 ? -25.516 0.267 -0.498 1 98.31 103 ALA A N 1
ATOM 810 C CA . ALA A 1 103 ? -25.031 0.869 0.745 1 98.31 103 ALA A CA 1
ATOM 811 C C . ALA A 1 103 ? -24.375 2.215 0.48 1 98.31 103 ALA A C 1
ATOM 813 O O . ALA A 1 103 ? -24.594 3.184 1.208 1 98.31 103 ALA A O 1
ATOM 814 N N . GLY A 1 104 ? -23.516 2.248 -0.583 1 98.56 104 GLY A N 1
ATOM 815 C CA . GLY A 1 104 ? -22.859 3.494 -0.954 1 98.56 104 GLY A CA 1
ATOM 816 C C . GLY A 1 104 ? -23.844 4.605 -1.274 1 98.56 104 GLY A C 1
ATOM 817 O O . GLY A 1 104 ? -23.656 5.75 -0.853 1 98.56 104 GLY A O 1
ATOM 818 N N . SER A 1 105 ? -24.922 4.305 -1.967 1 98.56 105 SER A N 1
ATOM 819 C CA . SER A 1 105 ? -25.938 5.277 -2.32 1 98.56 105 SER A CA 1
ATOM 820 C C . SER A 1 105 ? -26.641 5.82 -1.077 1 98.56 105 SER A C 1
ATOM 822 O O . SER A 1 105 ? -26.938 7.012 -0.996 1 98.56 105 SER A O 1
ATOM 824 N N . MET A 1 106 ? -26.859 4.934 -0.131 1 98.5 106 MET A N 1
ATOM 825 C CA . MET A 1 106 ? -27.484 5.352 1.122 1 98.5 106 MET A CA 1
ATOM 826 C C . MET A 1 106 ? -26.578 6.312 1.884 1 98.5 106 MET A C 1
ATOM 828 O O . MET A 1 106 ? -27.047 7.293 2.459 1 98.5 106 MET A O 1
ATOM 832 N N . ILE A 1 107 ? -25.297 6.016 1.845 1 98.62 107 ILE A N 1
ATOM 833 C CA . ILE A 1 107 ? -24.328 6.859 2.545 1 98.62 107 ILE A CA 1
ATOM 834 C C . ILE A 1 107 ? -24.266 8.227 1.866 1 98.62 107 ILE A C 1
ATOM 836 O O . ILE A 1 107 ? -24.219 9.258 2.539 1 98.62 107 ILE A O 1
ATOM 840 N N . ILE A 1 108 ? -24.25 8.258 0.54 1 98.56 108 ILE A N 1
ATOM 841 C CA . ILE A 1 108 ? -24.234 9.508 -0.217 1 98.56 108 ILE A CA 1
ATOM 842 C C . ILE A 1 108 ? -25.453 10.352 0.142 1 98.56 108 ILE A C 1
ATOM 844 O O . ILE A 1 108 ? -25.344 11.547 0.389 1 98.56 108 ILE A O 1
ATOM 848 N N . ALA A 1 109 ? -26.672 9.711 0.196 1 98.5 109 ALA A N 1
ATOM 849 C CA . ALA A 1 109 ? -27.906 10.406 0.566 1 98.5 109 ALA A CA 1
ATOM 850 C C . ALA A 1 109 ? -27.797 10.992 1.974 1 98.5 109 ALA A C 1
ATOM 852 O O . ALA A 1 109 ? -28.219 12.125 2.215 1 98.5 109 ALA A O 1
ATOM 853 N N . LYS A 1 110 ? -27.219 10.219 2.893 1 98.44 110 LYS A N 1
ATOM 854 C CA . LYS A 1 110 ? -27.047 10.68 4.27 1 98.44 110 LYS A CA 1
ATOM 855 C C . LYS A 1 110 ? -26.094 11.859 4.344 1 98.44 110 LYS A C 1
ATOM 857 O O . LYS A 1 110 ? -26.297 12.797 5.117 1 98.44 110 LYS A O 1
ATOM 862 N N . ILE A 1 111 ? -25 11.789 3.576 1 98.56 111 ILE A N 1
ATOM 863 C CA . ILE A 1 111 ? -24.047 12.891 3.514 1 98.56 111 ILE A CA 1
ATOM 864 C C . ILE A 1 111 ? -24.75 14.156 3.039 1 98.56 111 ILE A C 1
ATOM 866 O O . ILE A 1 111 ? -24.594 15.227 3.641 1 98.56 111 ILE A O 1
ATOM 870 N N . GLU A 1 112 ? -25.531 14.078 2.006 1 98.19 112 GLU A N 1
ATOM 871 C CA . GLU A 1 112 ? -26.25 15.219 1.444 1 98.19 112 GLU A CA 1
ATOM 872 C C . GLU A 1 112 ? -27.234 15.797 2.453 1 98.19 112 GLU A C 1
ATOM 874 O O . GLU A 1 112 ? -27.297 17.016 2.629 1 98.19 112 GLU A O 1
ATOM 879 N N . GLU A 1 113 ? -27.969 14.977 3.119 1 98 113 GLU A N 1
ATOM 880 C CA . GLU A 1 113 ? -28.922 15.406 4.137 1 98 113 GLU A CA 1
ATOM 881 C C . GLU A 1 113 ? -28.219 16.141 5.277 1 98 113 GLU A C 1
ATOM 883 O O . GLU A 1 113 ? -28.656 17.234 5.672 1 98 113 GLU A O 1
ATOM 888 N N . THR A 1 114 ? -27.156 15.57 5.762 1 97.88 114 THR A N 1
ATOM 889 C CA . THR A 1 114 ? -26.422 16.156 6.875 1 97.88 114 THR A CA 1
ATOM 890 C C . THR A 1 114 ? -25.797 17.484 6.473 1 97.88 114 THR A C 1
ATOM 892 O O . THR A 1 114 ? -25.828 18.453 7.242 1 97.88 114 THR A O 1
ATOM 895 N N . ALA A 1 115 ? -25.234 17.484 5.27 1 96.69 115 ALA A N 1
ATOM 896 C CA . ALA A 1 115 ? -24.625 18.719 4.754 1 96.69 115 ALA A CA 1
ATOM 897 C C . ALA A 1 115 ? -25.672 19.828 4.629 1 96.69 115 ALA A C 1
ATOM 899 O O . ALA A 1 115 ? -25.391 20.984 4.949 1 96.69 115 ALA A O 1
ATOM 900 N N . LYS A 1 116 ? -26.859 19.516 4.215 1 97.12 116 LYS A N 1
ATOM 901 C CA . LYS A 1 116 ? -27.953 20.484 4.078 1 97.12 116 LYS A CA 1
ATOM 902 C C . LYS A 1 116 ? -28.359 21.047 5.438 1 97.12 116 LYS A C 1
ATOM 904 O O . LYS A 1 116 ? -28.516 22.266 5.586 1 97.12 116 LYS A O 1
ATOM 909 N N . VAL A 1 117 ? -28.469 20.219 6.391 1 96.56 117 VAL A N 1
ATOM 910 C CA . VAL A 1 117 ? -28.828 20.656 7.742 1 96.56 117 VAL A CA 1
ATOM 911 C C . VAL A 1 117 ? -27.734 21.562 8.297 1 96.56 117 VAL A C 1
ATOM 913 O O . VAL A 1 117 ? -28.016 22.625 8.859 1 96.56 117 VAL A O 1
ATOM 916 N N . ALA A 1 118 ? -26.469 21.125 8.133 1 96.88 118 ALA A N 1
ATOM 917 C CA . ALA A 1 118 ? -25.328 21.906 8.609 1 96.88 118 ALA A CA 1
ATOM 918 C C . ALA A 1 118 ? -25.297 23.281 7.941 1 96.88 118 ALA A C 1
ATOM 920 O O . ALA A 1 118 ? -25.016 24.297 8.602 1 96.88 118 ALA A O 1
ATOM 921 N N . GLU A 1 119 ? -25.531 23.328 6.676 1 96.56 119 GLU A N 1
ATOM 922 C CA . GLU A 1 119 ? -25.531 24.578 5.926 1 96.56 119 GLU A CA 1
ATOM 923 C C . GLU A 1 119 ? -26.625 25.516 6.43 1 96.56 119 GLU A C 1
ATOM 925 O O . GLU A 1 119 ? -26.375 26.703 6.621 1 96.56 119 GLU A O 1
ATOM 930 N N . GLN A 1 120 ? -27.797 25.047 6.652 1 96.44 120 GLN A N 1
ATOM 931 C CA . GLN A 1 120 ? -28.906 25.844 7.172 1 96.44 120 GLN A CA 1
ATOM 932 C C . GLN A 1 120 ? -28.594 26.375 8.57 1 96.44 120 GLN A C 1
ATOM 934 O O . GLN A 1 120 ? -28.844 27.531 8.875 1 96.44 120 GLN A O 1
ATOM 939 N N . MET A 1 121 ? -28.016 25.531 9.352 1 95.81 121 MET A N 1
ATOM 940 C CA . MET A 1 121 ? -27.641 25.922 10.703 1 95.81 121 MET A CA 1
ATOM 941 C C . MET A 1 121 ? -26.578 27.016 10.672 1 95.81 121 MET A C 1
ATOM 943 O O . MET A 1 121 ? -26.625 27.953 11.477 1 95.81 121 MET A O 1
ATOM 947 N N . GLN A 1 122 ? -25.641 26.828 9.797 1 95.94 122 GLN A N 1
ATOM 948 C CA . GLN A 1 122 ? -24.594 27.828 9.633 1 95.94 122 GLN A CA 1
ATOM 949 C C . GLN A 1 122 ? -25.172 29.172 9.227 1 95.94 122 GLN A C 1
ATOM 951 O O . GLN A 1 122 ? -24.781 30.219 9.773 1 95.94 122 GLN A O 1
ATOM 956 N N . LYS A 1 123 ? -26.109 29.234 8.328 1 95.5 123 LYS A N 1
ATOM 957 C CA . LYS A 1 123 ? -26.766 30.453 7.883 1 95.5 123 LYS A CA 1
ATOM 958 C C . LYS A 1 123 ? -27.547 31.109 9.023 1 95.5 123 LYS A C 1
ATOM 960 O O . LYS A 1 123 ? -27.453 32.312 9.219 1 95.5 123 LYS A O 1
ATOM 965 N N . ASP A 1 124 ? -28.281 30.312 9.781 1 94.19 124 ASP A N 1
ATOM 966 C CA . ASP A 1 124 ? -29.031 30.812 10.93 1 94.19 124 ASP A CA 1
ATOM 967 C C . ASP A 1 124 ? -28.109 31.453 11.953 1 94.19 124 ASP A C 1
ATOM 969 O O . ASP A 1 124 ? -28.406 32.5 12.516 1 94.19 124 ASP A O 1
ATOM 973 N N . LEU A 1 125 ? -27 30.75 12.133 1 93.06 125 LEU A N 1
ATOM 974 C CA . LEU A 1 125 ? -26 31.234 13.094 1 93.06 125 LEU A CA 1
ATOM 975 C C . LEU A 1 125 ? -25.406 32.562 12.625 1 93.06 125 LEU A C 1
ATOM 977 O O . LEU A 1 125 ? -25.25 33.5 13.422 1 93.06 125 LEU A O 1
ATOM 981 N N . GLU A 1 126 ? -25.094 32.656 11.391 1 92.38 126 GLU A N 1
ATOM 982 C CA . GLU A 1 126 ? -24.547 33.875 10.82 1 92.38 126 GLU A CA 1
ATOM 983 C C . GLU A 1 126 ? -25.531 35.031 10.945 1 92.38 126 GLU A C 1
ATOM 985 O O . GLU A 1 126 ? -25.125 36.156 11.289 1 92.38 126 GLU A O 1
ATOM 990 N N . GLU A 1 127 ? -26.812 34.781 10.727 1 92 127 GLU A N 1
ATOM 991 C CA . GLU A 1 127 ? -27.844 35.781 10.852 1 92 127 GLU A CA 1
ATOM 992 C C . GLU A 1 127 ? -27.984 36.281 12.289 1 92 127 GLU A C 1
ATOM 994 O O . GLU A 1 127 ? -28.125 37.469 12.539 1 92 127 GLU A O 1
ATOM 999 N N . LYS A 1 128 ? -27.859 35.406 13.195 1 90.44 128 LYS A N 1
ATOM 1000 C CA . LYS A 1 128 ? -27.969 35.75 14.609 1 90.44 128 LYS A CA 1
ATOM 1001 C C . LYS A 1 128 ? -26.781 36.594 15.055 1 90.44 128 LYS A C 1
ATOM 1003 O O . LYS A 1 128 ? -26.969 37.562 15.781 1 90.44 128 LYS A O 1
ATOM 1008 N N . VAL A 1 129 ? -25.656 36.156 14.57 1 90.38 129 VAL A N 1
ATOM 1009 C CA . VAL A 1 129 ? -24.453 36.875 14.938 1 90.38 129 VAL A CA 1
ATOM 1010 C C . VAL A 1 129 ? -24.5 38.281 14.359 1 90.38 129 VAL A C 1
ATOM 1012 O O . VAL A 1 129 ? -24.172 39.25 15.039 1 90.38 129 VAL A O 1
ATOM 1015 N N . GLN A 1 130 ? -24.922 38.469 13.148 1 90.38 130 GLN A N 1
ATOM 1016 C CA . GLN A 1 130 ? -25.031 39.781 12.5 1 90.38 130 GLN A CA 1
ATOM 1017 C C . GLN A 1 130 ? -26.047 40.656 13.211 1 90.38 130 GLN A C 1
ATOM 1019 O O . GLN A 1 130 ? -25.828 41.844 13.398 1 90.38 130 GLN A O 1
ATOM 1024 N N . ALA A 1 131 ? -27.109 40.062 13.727 1 87.94 131 ALA A N 1
ATOM 1025 C CA . ALA A 1 131 ? -28.156 40.812 14.438 1 87.94 131 ALA A CA 1
ATOM 1026 C C . ALA A 1 131 ? -27.641 41.281 15.797 1 87.94 131 ALA A C 1
ATOM 1028 O O . ALA A 1 131 ? -27.969 42.406 16.219 1 87.94 131 ALA A O 1
ATOM 1029 N N . MET A 1 132 ? -26.797 40.531 16.375 1 86.06 132 MET A N 1
ATOM 1030 C CA . MET A 1 132 ? -26.25 40.875 17.688 1 86.06 132 MET A CA 1
ATOM 1031 C C . MET A 1 132 ? -25.219 42 17.547 1 86.06 132 MET A C 1
ATOM 1033 O O . MET A 1 132 ? -25.172 42.906 18.391 1 86.06 132 MET A O 1
ATOM 1037 N N . GLU A 1 133 ? -24.422 41.875 16.469 1 84.44 133 GLU A N 1
ATOM 1038 C CA . GLU A 1 133 ? -23.406 42.906 16.234 1 84.44 133 GLU A CA 1
ATOM 1039 C C . GLU A 1 133 ? -24.062 44.219 15.852 1 84.44 133 GLU A C 1
ATOM 1041 O O . GLU A 1 133 ? -23.578 45.281 16.25 1 84.44 133 GLU A O 1
ATOM 1046 N N . GLY A 1 134 ? -25.047 44.125 15.016 1 79.19 134 GLY A N 1
ATOM 1047 C CA . GLY A 1 134 ? -25.766 45.344 14.672 1 79.19 134 GLY A CA 1
ATOM 1048 C C . GLY A 1 134 ? -26.422 46 15.867 1 79.19 134 GLY A C 1
ATOM 1049 O O . GLY A 1 134 ? -26.484 47.25 15.953 1 79.19 134 GLY A O 1
ATOM 1050 N N . GLN A 1 135 ? -26.828 45.344 16.844 1 71.69 135 GLN A N 1
ATOM 1051 C CA . GLN A 1 135 ? -27.453 45.875 18.047 1 71.69 135 GLN A CA 1
ATOM 1052 C C . GLN A 1 135 ? -26.406 46.438 19 1 71.69 135 GLN A C 1
ATOM 1054 O O . GLN A 1 135 ? -26.656 47.469 19.656 1 71.69 135 GLN A O 1
ATOM 1059 N N . MET A 1 136 ? -25.25 45.844 19 1 64.38 136 MET A N 1
ATOM 1060 C CA . MET A 1 136 ? -24.203 46.344 19.875 1 64.38 136 MET A CA 1
ATOM 1061 C C . MET A 1 136 ? -23.516 47.562 19.266 1 64.38 136 MET A C 1
ATOM 1063 O O . MET A 1 136 ? -23.094 48.469 19.969 1 64.38 136 MET A O 1
ATOM 1067 N N . GLY A 1 137 ? -23.281 47.625 18.047 1 61.47 137 GLY A N 1
ATOM 1068 C CA . GLY A 1 137 ? -22.672 48.75 17.375 1 61.47 137 GLY A CA 1
ATOM 1069 C C . GLY A 1 137 ? -23.594 49.938 17.266 1 61.47 137 GLY A C 1
ATOM 1070 O O . GLY A 1 137 ? -23.156 51.031 16.906 1 61.47 137 GLY A O 1
ATOM 1071 N N . GLY A 1 138 ? -24.891 49.781 17.281 1 54.66 138 GLY A N 1
ATOM 1072 C CA . GLY A 1 138 ? -25.766 50.938 17.281 1 54.66 138 GLY A CA 1
ATOM 1073 C C . GLY A 1 138 ? -25.812 51.656 18.609 1 54.66 138 GLY A C 1
ATOM 1074 O O . GLY A 1 138 ? -26.688 52.5 18.844 1 54.66 138 GLY A O 1
ATOM 1075 N N . ALA A 1 139 ? -24.969 51.406 19.609 1 54.72 139 ALA A N 1
ATOM 1076 C CA . ALA A 1 139 ? -24.953 52.25 20.781 1 54.72 139 ALA A CA 1
ATOM 1077 C C . ALA A 1 139 ? -24.531 53.688 20.406 1 54.72 139 ALA A C 1
ATOM 1079 O O . ALA A 1 139 ? -23.562 53.875 19.672 1 54.72 139 ALA A O 1
ATOM 1080 N N . PRO A 1 140 ? -25.359 54.688 20.453 1 53 140 PRO A N 1
ATOM 1081 C CA . PRO A 1 140 ? -25.047 56.094 20.219 1 53 140 PRO A CA 1
ATOM 1082 C C . PRO A 1 140 ? -23.75 56.531 20.906 1 53 140 PRO A C 1
ATOM 1084 O O . PRO A 1 140 ? -23.531 56.219 22.078 1 53 140 PRO A O 1
ATOM 1087 N N . THR A 1 141 ? -22.641 56.469 20.188 1 49.38 141 THR A N 1
ATOM 1088 C CA . THR A 1 141 ? -21.469 57.219 20.625 1 49.38 141 THR A CA 1
ATOM 1089 C C . THR A 1 141 ? -21.875 58.531 21.281 1 49.38 141 THR A C 1
ATOM 1091 O O . THR A 1 141 ? -22.484 59.375 20.641 1 49.38 141 THR A O 1
ATOM 1094 N N . LEU A 1 142 ? -22.281 58.562 22.516 1 45.81 142 LEU A N 1
ATOM 1095 C CA . LEU A 1 142 ? -22.375 59.781 23.281 1 45.81 142 LEU A CA 1
ATOM 1096 C C . LEU A 1 142 ? -21.172 60.688 23.031 1 45.81 142 LEU A C 1
ATOM 1098 O O . LEU A 1 142 ? -20.031 60.281 23.25 1 45.81 142 LEU A O 1
ATOM 1102 N N . GLN A 1 143 ? -21.156 61.562 22.062 1 44 143 GLN A N 1
ATOM 1103 C CA . GLN A 1 143 ? -20.328 62.75 22.016 1 44 143 GLN A CA 1
ATOM 1104 C C . GLN A 1 143 ? -20.438 63.531 23.328 1 44 143 GLN A C 1
ATOM 1106 O O . GLN A 1 143 ? -21.484 64.125 23.641 1 44 143 GLN A O 1
ATOM 1111 N N . MET A 1 144 ? -20.016 63 24.516 1 29.98 144 MET A N 1
ATOM 1112 C CA . MET A 1 144 ? -19.5 64.062 25.375 1 29.98 144 MET A CA 1
ATOM 1113 C C . MET A 1 144 ? -18.078 64.438 24.969 1 29.98 144 MET A C 1
ATOM 1115 O O . MET A 1 144 ? -17.312 63.625 24.484 1 29.98 144 MET A O 1
ATOM 1119 N N . MET B 1 1 ? 23.844 44.219 11.758 1 62.88 1 MET B N 1
ATOM 1120 C CA . MET B 1 1 ? 23.672 43.219 12.797 1 62.88 1 MET B CA 1
ATOM 1121 C C . MET B 1 1 ? 22.422 42.406 12.547 1 62.88 1 MET B C 1
ATOM 1123 O O . MET B 1 1 ? 22.469 41.156 12.562 1 62.88 1 MET B O 1
ATOM 1127 N N . ASN B 1 2 ? 21.312 42.938 11.922 1 82.5 2 ASN B N 1
ATOM 1128 C CA . ASN B 1 2 ? 20.031 42.312 11.688 1 82.5 2 ASN B CA 1
ATOM 1129 C C . ASN B 1 2 ? 20.078 41.406 10.453 1 82.5 2 ASN B C 1
ATOM 1131 O O . ASN B 1 2 ? 19.547 40.312 10.469 1 82.5 2 ASN B O 1
ATOM 1135 N N . GLU B 1 3 ? 21.047 41.812 9.547 1 89.12 3 GLU B N 1
ATOM 1136 C CA . GLU B 1 3 ? 21.156 41.031 8.32 1 89.12 3 GLU B CA 1
ATOM 1137 C C . GLU B 1 3 ? 21.891 39.719 8.555 1 89.12 3 GLU B C 1
ATOM 1139 O O . GLU B 1 3 ? 21.516 38.656 8.016 1 89.12 3 GLU B O 1
ATOM 1144 N N . GLU B 1 4 ? 22.969 39.812 9.375 1 87.94 4 GLU B N 1
ATOM 1145 C CA . GLU B 1 4 ? 23.766 38.625 9.711 1 87.94 4 GLU B CA 1
ATOM 1146 C C . GLU B 1 4 ? 22.922 37.594 10.461 1 87.94 4 GLU B C 1
ATOM 1148 O O . GLU B 1 4 ? 23.031 36.406 10.211 1 87.94 4 GLU B O 1
ATOM 1153 N N . LEU B 1 5 ? 22.125 38.062 11.32 1 90.12 5 LEU B N 1
ATOM 1154 C CA . LEU B 1 5 ? 21.25 37.188 12.109 1 90.12 5 LEU B CA 1
ATOM 1155 C C . LEU B 1 5 ? 20.219 36.5 11.227 1 90.12 5 LEU B C 1
ATOM 1157 O O . LEU B 1 5 ? 19.969 35.312 11.359 1 90.12 5 LEU B O 1
ATOM 1161 N N . GLN B 1 6 ? 19.688 37.312 10.336 1 91.56 6 GLN B N 1
ATOM 1162 C CA . GLN B 1 6 ? 18.719 36.781 9.391 1 91.56 6 GLN B CA 1
ATOM 1163 C C . GLN B 1 6 ? 19.344 35.719 8.508 1 91.56 6 GLN B C 1
ATOM 1165 O O . GLN B 1 6 ? 18.719 34.688 8.258 1 91.56 6 GLN B O 1
ATOM 1170 N N . GLN B 1 7 ? 20.594 35.906 8.086 1 94.06 7 GLN B N 1
ATOM 1171 C CA . GLN B 1 7 ? 21.312 34.938 7.262 1 94.06 7 GLN B CA 1
ATOM 1172 C C . GLN B 1 7 ? 21.578 33.656 8.031 1 94.06 7 GLN B C 1
ATOM 1174 O O . GLN B 1 7 ? 21.453 32.562 7.488 1 94.06 7 GLN B O 1
ATOM 1179 N N . GLN B 1 8 ? 21.891 33.75 9.273 1 93.19 8 GLN B N 1
ATOM 1180 C CA . GLN B 1 8 ? 22.172 32.594 10.109 1 93.19 8 GLN B CA 1
ATOM 1181 C C . GLN B 1 8 ? 20.891 31.766 10.352 1 93.19 8 GLN B C 1
ATOM 1183 O O . GLN B 1 8 ? 20.938 30.547 10.375 1 93.19 8 GLN B O 1
ATOM 1188 N N . TYR B 1 9 ? 19.812 32.5 10.422 1 93.69 9 TYR B N 1
ATOM 1189 C CA . TYR B 1 9 ? 18.531 31.812 10.594 1 93.69 9 TYR B CA 1
ATOM 1190 C C . TYR B 1 9 ? 18.172 31.016 9.344 1 93.69 9 TYR B C 1
ATOM 1192 O O . TYR B 1 9 ? 17.703 29.875 9.438 1 93.69 9 TYR B O 1
ATOM 1200 N N . TYR B 1 10 ? 18.438 31.609 8.211 1 95.44 10 TYR B N 1
ATOM 1201 C CA . TYR B 1 10 ? 18.188 30.922 6.945 1 95.44 10 TYR B CA 1
ATOM 1202 C C . TYR B 1 10 ? 19.047 29.688 6.801 1 95.44 10 TYR B C 1
ATOM 1204 O O . TYR B 1 10 ? 18.578 28.625 6.383 1 95.44 10 TYR B O 1
ATOM 1212 N N . GLN B 1 11 ? 20.281 29.797 7.152 1 95.75 11 GLN B N 1
ATOM 1213 C CA . GLN B 1 11 ? 21.203 28.656 7.078 1 95.75 11 GLN B CA 1
ATOM 1214 C C . GLN B 1 11 ? 20.75 27.516 7.988 1 95.75 11 GLN B C 1
ATOM 1216 O O . GLN B 1 11 ? 20.812 26.359 7.602 1 95.75 11 GLN B O 1
ATOM 1221 N N . LEU B 1 12 ? 20.266 27.891 9.156 1 95.5 12 LEU B N 1
ATOM 1222 C CA . LEU B 1 12 ? 19.781 26.891 10.094 1 95.5 12 LEU B CA 1
ATOM 1223 C C . LEU B 1 12 ? 18.578 26.156 9.523 1 95.5 12 LEU B C 1
ATOM 1225 O O . LEU B 1 12 ? 18.469 24.922 9.648 1 95.5 12 LEU B O 1
ATOM 1229 N N . GLU B 1 13 ? 17.734 26.891 8.891 1 95.62 13 GLU B N 1
ATOM 1230 C CA . GLU B 1 13 ? 16.578 26.281 8.25 1 95.62 13 GLU B CA 1
ATOM 1231 C C . GLU B 1 13 ? 17 25.312 7.145 1 95.62 13 GLU B C 1
ATOM 1233 O O . GLU B 1 13 ? 16.438 24.219 7.02 1 95.62 13 GLU B O 1
ATOM 1238 N N . MET B 1 14 ? 18.047 25.703 6.375 1 97.19 14 MET B N 1
ATOM 1239 C CA . MET B 1 14 ? 18.547 24.859 5.289 1 97.19 14 MET B CA 1
ATOM 1240 C C . MET B 1 14 ? 19.125 23.562 5.828 1 97.19 14 MET B C 1
ATOM 1242 O O . MET B 1 14 ? 18.922 22.5 5.246 1 97.19 14 MET B O 1
ATOM 1246 N N . TYR B 1 15 ? 19.781 23.641 6.934 1 97.12 15 TYR B N 1
ATOM 1247 C CA . TYR B 1 15 ? 20.344 22.438 7.539 1 97.12 15 TYR B CA 1
ATOM 1248 C C . TYR B 1 15 ? 19.234 21.5 8.016 1 97.12 15 TYR B C 1
ATOM 1250 O O . TYR B 1 15 ? 19.344 20.281 7.902 1 97.12 15 TYR B O 1
ATOM 1258 N N . GLY B 1 16 ? 18.234 22.062 8.508 1 96.69 16 GLY B N 1
ATOM 1259 C CA . GLY B 1 16 ? 17.078 21.266 8.891 1 96.69 16 GLY B CA 1
ATOM 1260 C C . GLY B 1 16 ? 16.469 20.516 7.727 1 96.69 16 GLY B C 1
ATOM 1261 O O . GLY B 1 16 ? 16.172 19.328 7.832 1 96.69 16 GLY B O 1
ATOM 1262 N N . GLN B 1 17 ? 16.344 21.188 6.633 1 97.44 17 GLN B N 1
ATOM 1263 C CA . GLN B 1 17 ? 15.82 20.578 5.422 1 97.44 17 GLN B CA 1
ATOM 1264 C C . GLN B 1 17 ? 16.75 19.484 4.906 1 97.44 17 GLN B C 1
ATOM 1266 O O . GLN B 1 17 ? 16.281 18.438 4.441 1 97.44 17 GLN B O 1
ATOM 1271 N N . GLN B 1 18 ? 17.984 19.766 5.008 1 97.75 18 GLN B N 1
ATOM 1272 C CA . GLN B 1 18 ? 18.969 18.797 4.559 1 97.75 18 GLN B CA 1
ATOM 1273 C C . GLN B 1 18 ? 18.891 17.516 5.391 1 97.75 18 GLN B C 1
ATOM 1275 O O . GLN B 1 18 ? 18.906 16.406 4.844 1 97.75 18 GLN B O 1
ATOM 1280 N N . VAL B 1 19 ? 18.781 17.672 6.629 1 98 19 VAL B N 1
ATOM 1281 C CA . VAL B 1 19 ? 18.688 16.516 7.516 1 98 19 VAL B CA 1
ATOM 1282 C C . VAL B 1 19 ? 17.422 15.719 7.184 1 98 19 VAL B C 1
ATOM 1284 O O . VAL B 1 19 ? 17.453 14.492 7.121 1 98 19 VAL B O 1
ATOM 1287 N N . GLN B 1 20 ? 16.359 16.406 6.938 1 98.06 20 GLN B N 1
ATOM 1288 C CA . GLN B 1 20 ? 15.102 15.758 6.586 1 98.06 20 GLN B CA 1
ATOM 1289 C C . GLN B 1 20 ? 15.234 14.961 5.293 1 98.06 20 GLN B C 1
ATOM 1291 O O . GLN B 1 20 ? 14.766 13.828 5.203 1 98.06 20 GLN B O 1
ATOM 1296 N N . LYS B 1 21 ? 15.898 15.5 4.332 1 98.5 21 LYS B N 1
ATOM 1297 C CA . LYS B 1 21 ? 16.109 14.82 3.055 1 98.5 21 LYS B CA 1
ATOM 1298 C C . LYS B 1 21 ? 16.969 13.57 3.229 1 98.5 21 LYS B C 1
ATOM 1300 O O . LYS B 1 21 ? 16.688 12.531 2.627 1 98.5 21 LYS B O 1
ATOM 1305 N N . LEU B 1 22 ? 17.953 13.703 4.039 1 98.56 22 LEU B N 1
ATOM 1306 C CA . LEU B 1 22 ? 18.828 12.57 4.305 1 98.56 22 LEU B CA 1
ATOM 1307 C C . LEU B 1 22 ? 18.078 11.461 5.035 1 98.56 22 LEU B C 1
ATOM 1309 O O . LEU B 1 22 ? 18.281 10.281 4.758 1 98.56 22 LEU B O 1
ATOM 1313 N N . GLN B 1 23 ? 17.25 11.836 5.922 1 98.38 23 GLN B N 1
ATOM 1314 C CA . GLN B 1 23 ? 16.422 10.859 6.633 1 98.38 23 GLN B CA 1
ATOM 1315 C C . GLN B 1 23 ? 15.492 10.125 5.672 1 98.38 23 GLN B C 1
ATOM 1317 O O . GLN B 1 23 ? 15.305 8.906 5.793 1 98.38 23 GLN B O 1
ATOM 1322 N N . GLU B 1 24 ? 14.945 10.812 4.723 1 98.5 24 GLU B N 1
ATOM 1323 C CA . GLU B 1 24 ? 14.109 10.203 3.695 1 98.5 24 GLU B CA 1
ATOM 1324 C C . GLU B 1 24 ? 14.898 9.203 2.861 1 98.5 24 GLU B C 1
ATOM 1326 O O . GLU B 1 24 ? 14.398 8.125 2.537 1 98.5 24 GLU B O 1
ATOM 1331 N N . GLU B 1 25 ? 16.078 9.57 2.533 1 98.25 25 GLU B N 1
ATOM 1332 C CA . GLU B 1 25 ? 16.953 8.688 1.768 1 98.25 25 GLU B CA 1
ATOM 1333 C C . GLU B 1 25 ? 17.266 7.41 2.549 1 98.25 25 GLU B C 1
ATOM 1335 O O . GLU B 1 25 ? 17.266 6.316 1.984 1 98.25 25 GLU B O 1
ATOM 1340 N N . LEU B 1 26 ? 17.5 7.664 3.84 1 98.62 26 LEU B N 1
ATOM 1341 C CA . LEU B 1 26 ? 17.781 6.52 4.695 1 98.62 26 LEU B CA 1
ATOM 1342 C C . LEU B 1 26 ? 16.594 5.574 4.758 1 98.62 26 LEU B C 1
ATOM 1344 O O . LEU B 1 26 ? 16.75 4.352 4.715 1 98.62 26 LEU B O 1
ATOM 1348 N N . GLU B 1 27 ? 15.422 6.09 4.84 1 98.56 27 GLU B N 1
ATOM 1349 C CA . GLU B 1 27 ? 14.203 5.285 4.855 1 98.56 27 GLU B CA 1
ATOM 1350 C C . GLU B 1 27 ? 14.055 4.484 3.568 1 98.56 27 GLU B C 1
ATOM 1352 O O . GLU B 1 27 ? 13.68 3.309 3.604 1 98.56 27 GLU B O 1
ATOM 1357 N N . LYS B 1 28 ? 14.297 5.133 2.488 1 98.38 28 LYS B N 1
ATOM 1358 C CA . LYS B 1 28 ? 14.211 4.449 1.199 1 98.38 28 LYS B CA 1
ATOM 1359 C C . LYS B 1 28 ? 15.188 3.273 1.137 1 98.38 28 LYS B C 1
ATOM 1361 O O . LYS B 1 28 ? 14.836 2.201 0.638 1 98.38 28 LYS B O 1
ATOM 1366 N N . ILE B 1 29 ? 16.359 3.51 1.659 1 98.44 29 ILE B N 1
ATOM 1367 C CA . ILE B 1 29 ? 17.375 2.465 1.665 1 98.44 29 ILE B CA 1
ATOM 1368 C C . ILE B 1 29 ? 16.891 1.277 2.494 1 98.44 29 ILE B C 1
ATOM 1370 O O . ILE B 1 29 ? 17.031 0.124 2.08 1 98.44 29 ILE B O 1
ATOM 1374 N N . GLU B 1 30 ? 16.328 1.576 3.582 1 98.25 30 GLU B N 1
ATOM 1375 C CA . GLU B 1 30 ? 15.836 0.517 4.457 1 98.25 30 GLU B CA 1
ATOM 1376 C C . GLU B 1 30 ? 14.711 -0.273 3.791 1 98.25 30 GLU B C 1
ATOM 1378 O O . GLU B 1 30 ? 14.641 -1.496 3.926 1 98.25 30 GLU B O 1
ATOM 1383 N N . LEU B 1 31 ? 13.852 0.424 3.096 1 98.06 31 LEU B N 1
ATOM 1384 C CA . LEU B 1 31 ? 12.766 -0.233 2.375 1 98.06 31 LEU B CA 1
ATOM 1385 C C . LEU B 1 31 ? 13.312 -1.154 1.29 1 98.06 31 LEU B C 1
ATOM 1387 O O . LEU B 1 31 ? 12.812 -2.268 1.107 1 98.06 31 LEU B O 1
ATOM 1391 N N . MET B 1 32 ? 14.289 -0.707 0.638 1 97.69 32 MET B N 1
ATOM 1392 C CA . MET B 1 32 ? 14.906 -1.509 -0.415 1 97.69 32 MET B CA 1
ATOM 1393 C C . MET B 1 32 ? 15.531 -2.775 0.161 1 97.69 32 MET B C 1
ATOM 1395 O O . MET B 1 32 ? 15.391 -3.857 -0.411 1 97.69 32 MET B O 1
ATOM 1399 N N . LYS B 1 33 ? 16.188 -2.641 1.257 1 98.25 33 LYS B N 1
ATOM 1400 C CA . LYS B 1 33 ? 16.797 -3.797 1.911 1 98.25 33 LYS B CA 1
ATOM 1401 C C . LYS B 1 33 ? 15.734 -4.82 2.311 1 98.25 33 LYS B C 1
ATOM 1403 O O . LYS B 1 33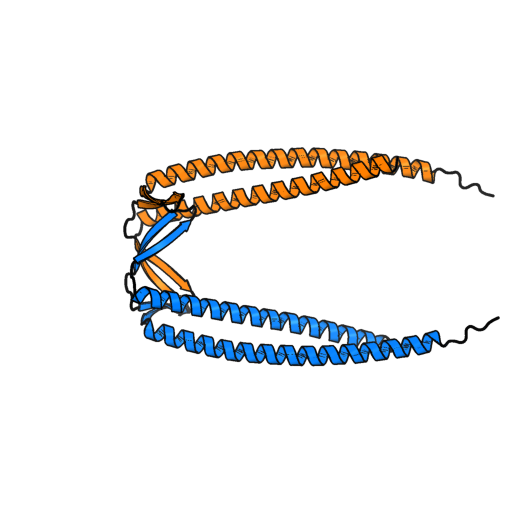 ? 15.922 -6.02 2.107 1 98.25 33 LYS B O 1
ATOM 1408 N N . MET B 1 34 ? 14.711 -4.277 2.854 1 97.94 34 MET B N 1
ATOM 1409 C CA . MET B 1 34 ? 13.633 -5.152 3.297 1 97.94 34 MET B CA 1
ATOM 1410 C C . MET B 1 34 ? 13.047 -5.93 2.121 1 97.94 34 MET B C 1
ATOM 1412 O O . MET B 1 34 ? 12.766 -7.125 2.24 1 97.94 34 MET B O 1
ATOM 1416 N N . GLU B 1 35 ? 12.875 -5.242 1.065 1 97.5 35 GLU B N 1
ATOM 1417 C CA . GLU B 1 35 ? 12.344 -5.887 -0.131 1 97.5 35 GLU B CA 1
ATOM 1418 C C . GLU B 1 35 ? 13.25 -7.027 -0.591 1 97.5 35 GLU B C 1
ATOM 1420 O O . GLU B 1 35 ? 12.766 -8.109 -0.933 1 97.5 35 GLU B O 1
ATOM 1425 N N . LEU B 1 36 ? 14.5 -6.773 -0.602 1 97.94 36 LEU B N 1
ATOM 1426 C CA . LEU B 1 36 ? 15.461 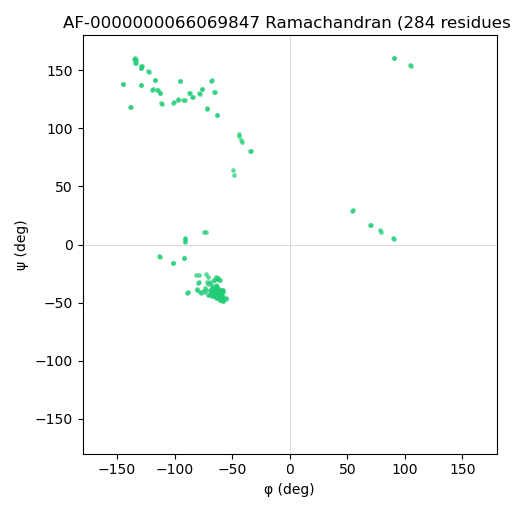-7.785 -1.029 1 97.94 36 LEU B CA 1
ATOM 1427 C C . LEU B 1 36 ? 15.461 -8.969 -0.067 1 97.94 36 LEU B C 1
ATOM 1429 O O . LEU B 1 36 ? 15.516 -10.125 -0.496 1 97.94 36 LEU B O 1
ATOM 1433 N N . LEU B 1 37 ? 15.406 -8.641 1.16 1 98.19 37 LEU B N 1
ATOM 1434 C CA . LEU B 1 37 ? 15.383 -9.695 2.166 1 98.19 37 LEU B CA 1
ATOM 1435 C C . LEU B 1 37 ? 14.141 -10.562 2.018 1 98.19 37 LEU B C 1
ATOM 1437 O O . LEU B 1 37 ? 14.211 -11.789 2.125 1 98.19 37 LEU B O 1
ATOM 1441 N N . LYS B 1 38 ? 13.023 -9.898 1.8 1 96.94 38 LYS B N 1
ATOM 1442 C CA . LYS B 1 38 ? 11.781 -10.633 1.593 1 96.94 38 LYS B CA 1
ATOM 1443 C C . LYS B 1 38 ? 11.867 -11.531 0.359 1 96.94 38 LYS B C 1
ATOM 1445 O O . LYS B 1 38 ? 11.398 -12.664 0.376 1 96.94 38 LYS B O 1
ATOM 1450 N N . SER B 1 39 ? 12.414 -11.031 -0.669 1 96.81 39 SER B N 1
ATOM 1451 C CA . SER B 1 39 ? 12.578 -11.797 -1.903 1 96.81 39 SER B CA 1
ATOM 1452 C C . SER B 1 39 ? 13.445 -13.031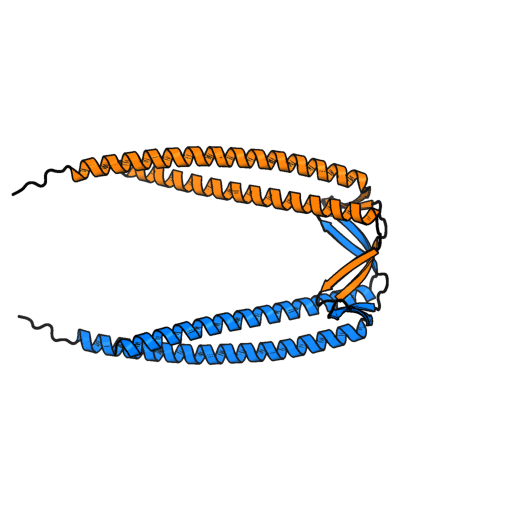 -1.681 1 96.81 39 SER B C 1
ATOM 1454 O O . SER B 1 39 ? 13.117 -14.125 -2.141 1 96.81 39 SER B O 1
ATOM 1456 N N . ILE B 1 40 ? 14.539 -12.844 -0.994 1 97.38 40 ILE B N 1
ATOM 1457 C CA . ILE B 1 40 ? 15.43 -13.953 -0.673 1 97.38 40 ILE B CA 1
ATOM 1458 C C . ILE B 1 40 ? 14.664 -15.016 0.107 1 97.38 40 ILE B C 1
ATOM 1460 O O . ILE B 1 40 ? 14.742 -16.203 -0.214 1 97.38 40 ILE B O 1
ATOM 1464 N N . ASP B 1 41 ? 13.961 -14.633 1.104 1 96.44 41 ASP B N 1
ATOM 1465 C CA . ASP B 1 41 ? 13.164 -15.555 1.915 1 96.44 41 ASP B CA 1
ATOM 1466 C C . ASP B 1 41 ? 12.188 -16.344 1.05 1 96.44 41 ASP B C 1
ATOM 1468 O O . ASP B 1 41 ? 12.039 -17.547 1.216 1 96.44 41 ASP B O 1
ATOM 1472 N N . SER B 1 42 ? 11.516 -15.594 0.181 1 94.62 42 SER B N 1
ATOM 1473 C CA . SER B 1 42 ? 10.57 -16.234 -0.721 1 94.62 42 SER B CA 1
ATOM 1474 C C . SER B 1 42 ? 11.258 -17.266 -1.603 1 94.62 42 SER B C 1
ATOM 1476 O O . SER B 1 42 ? 10.727 -18.359 -1.81 1 94.62 42 SER B O 1
ATOM 1478 N N . MET B 1 43 ? 12.438 -16.984 -2.086 1 94.69 43 MET B N 1
ATOM 1479 C CA . MET B 1 43 ? 13.18 -17.906 -2.945 1 94.69 43 MET B CA 1
ATOM 1480 C C . MET B 1 43 ? 13.625 -19.141 -2.168 1 94.69 43 MET B C 1
ATOM 1482 O O . MET B 1 43 ? 13.555 -20.25 -2.678 1 94.69 43 MET B O 1
ATOM 1486 N N . GLU B 1 44 ? 14.047 -18.891 -1.013 1 93.5 44 GLU B N 1
ATOM 1487 C CA . GLU B 1 44 ? 14.461 -20.016 -0.175 1 93.5 44 GLU B CA 1
ATOM 1488 C C . GLU B 1 44 ? 13.273 -20.922 0.136 1 93.5 44 GLU B C 1
ATOM 1490 O O . GLU B 1 44 ? 13.43 -22.141 0.212 1 93.5 44 GLU B O 1
ATOM 1495 N N . GLY B 1 45 ? 12.07 -20.297 0.328 1 92.06 45 GLY B N 1
ATOM 1496 C CA . GLY B 1 45 ? 10.859 -21.062 0.566 1 92.06 45 GLY B CA 1
ATOM 1497 C C . GLY B 1 45 ? 10.477 -21.953 -0.598 1 92.06 45 GLY B C 1
ATOM 1498 O O . GLY B 1 45 ? 9.875 -23.016 -0.404 1 92.06 45 GLY B O 1
ATOM 1499 N N . LEU B 1 46 ? 10.82 -21.578 -1.765 1 91.25 46 LEU B N 1
ATOM 1500 C CA . LEU B 1 46 ? 10.516 -22.359 -2.959 1 91.25 46 LEU B CA 1
ATOM 1501 C C . LEU B 1 46 ? 11.266 -23.688 -2.953 1 91.25 46 LEU B C 1
ATOM 1503 O O . LEU B 1 46 ? 10.82 -24.672 -3.561 1 91.25 46 LEU B O 1
ATOM 1507 N N . LYS B 1 47 ? 12.398 -23.625 -2.336 1 84.94 47 LYS B N 1
ATOM 1508 C CA . LYS B 1 47 ? 13.18 -24.859 -2.252 1 84.94 47 LYS B CA 1
ATOM 1509 C C . LYS B 1 47 ? 12.445 -25.922 -1.435 1 84.94 47 LYS B C 1
ATOM 1511 O O . LYS B 1 47 ? 12.633 -27.125 -1.658 1 84.94 47 LYS B O 1
ATOM 1516 N N . ASP B 1 48 ? 11.641 -25.5 -0.547 1 87.75 48 ASP B N 1
ATOM 1517 C CA . ASP B 1 48 ? 10.953 -26.406 0.362 1 87.75 48 ASP B CA 1
ATOM 1518 C C . ASP B 1 48 ? 9.625 -26.875 -0.232 1 87.75 48 ASP B C 1
ATOM 1520 O O . ASP B 1 48 ? 9.203 -28 -0.01 1 87.75 48 ASP B O 1
ATOM 1524 N N . SER B 1 49 ? 8.922 -25.938 -0.843 1 87.38 49 SER B N 1
ATOM 1525 C CA . SER B 1 49 ? 7.625 -26.281 -1.417 1 87.38 49 SER B CA 1
ATOM 1526 C C . SER B 1 49 ? 7.371 -25.5 -2.701 1 87.38 49 SER B C 1
ATOM 1528 O O . SER B 1 49 ? 7.637 -24.297 -2.768 1 87.38 49 SER B O 1
ATOM 1530 N N . GLU B 1 50 ? 6.836 -26.266 -3.629 1 90.56 50 GLU B N 1
ATOM 1531 C CA . GLU B 1 50 ? 6.504 -25.625 -4.902 1 90.56 50 GLU B CA 1
ATOM 1532 C C . GLU B 1 50 ? 5.07 -25.109 -4.902 1 90.56 50 GLU B C 1
ATOM 1534 O O . GLU B 1 50 ? 4.668 -24.375 -5.812 1 90.56 50 GLU B O 1
ATOM 1539 N N . ASP B 1 51 ? 4.379 -25.531 -3.906 1 91.75 51 ASP B N 1
ATOM 1540 C CA . ASP B 1 51 ? 2.984 -25.109 -3.82 1 91.75 51 ASP B CA 1
ATOM 1541 C C . ASP B 1 51 ? 2.871 -23.688 -3.301 1 91.75 51 ASP B C 1
ATOM 1543 O O . ASP B 1 51 ? 3.498 -23.328 -2.301 1 91.75 51 ASP B O 1
ATOM 1547 N N . ILE B 1 52 ? 2.113 -22.875 -4.012 1 91.75 52 ILE B N 1
ATOM 1548 C CA . ILE B 1 52 ? 1.959 -21.469 -3.656 1 91.75 52 ILE B CA 1
ATOM 1549 C C . ILE B 1 52 ? 0.476 -21.109 -3.609 1 91.75 52 ILE B C 1
ATOM 1551 O O . ILE B 1 52 ? -0.316 -21.594 -4.418 1 91.75 52 ILE B O 1
ATOM 1555 N N . LEU B 1 53 ? 0.12 -20.359 -2.596 1 91.19 53 LEU B N 1
ATOM 1556 C CA . LEU B 1 53 ? -1.209 -19.766 -2.51 1 91.19 53 LEU B CA 1
ATOM 1557 C C . LEU B 1 53 ? -1.174 -18.297 -2.918 1 91.19 53 LEU B C 1
ATOM 1559 O O . LEU B 1 53 ? -0.402 -17.516 -2.363 1 91.19 53 LEU B O 1
ATOM 1563 N N . ILE B 1 54 ? -1.95 -17.953 -3.924 1 92.94 54 ILE B N 1
ATOM 1564 C CA . ILE B 1 54 ? -1.951 -16.609 -4.473 1 92.94 54 ILE B CA 1
ATOM 1565 C C . ILE B 1 54 ? -3.271 -15.914 -4.145 1 92.94 54 ILE B C 1
ATOM 1567 O O . ILE B 1 54 ? -4.34 -16.375 -4.559 1 92.94 54 ILE B O 1
ATOM 1571 N N . PRO B 1 55 ? -3.174 -14.852 -3.486 1 92.88 55 PRO B N 1
ATOM 1572 C CA . PRO B 1 55 ? -4.406 -14.109 -3.207 1 92.88 55 PRO B CA 1
ATOM 1573 C C . PRO B 1 55 ? -4.922 -13.344 -4.422 1 92.88 55 PRO B C 1
ATOM 1575 O O . PRO B 1 55 ? -4.148 -12.656 -5.094 1 92.88 55 PRO B O 1
ATOM 1578 N N . LEU B 1 56 ? -6.16 -13.438 -4.68 1 92.5 56 LEU B N 1
ATOM 1579 C CA . LEU B 1 56 ? -6.781 -12.727 -5.793 1 92.5 56 LEU B CA 1
ATOM 1580 C C . LEU B 1 56 ? -7.52 -11.484 -5.305 1 92.5 56 LEU B C 1
ATOM 1582 O O . LEU B 1 56 ? -7.848 -10.602 -6.098 1 92.5 56 LEU B O 1
ATOM 1586 N N . GLY B 1 57 ? -7.723 -11.492 -3.99 1 89.44 57 GLY B N 1
ATOM 1587 C CA . GLY B 1 57 ? -8.539 -10.445 -3.396 1 89.44 57 GLY B CA 1
ATOM 1588 C C . GLY B 1 57 ? -9.93 -10.914 -3.01 1 89.44 57 GLY B C 1
ATOM 1589 O O . GLY B 1 57 ? -10.422 -11.906 -3.537 1 89.44 57 GLY B O 1
ATOM 1590 N N . GLY B 1 58 ? -10.609 -10.211 -1.967 1 87.5 58 GLY B N 1
ATOM 1591 C CA . GLY B 1 58 ? -11.953 -10.562 -1.529 1 87.5 58 GLY B CA 1
ATOM 1592 C C . GLY B 1 58 ? -12.008 -11.883 -0.792 1 87.5 58 GLY B C 1
ATOM 1593 O O . GLY B 1 58 ? -13.055 -12.539 -0.771 1 87.5 58 GLY B O 1
ATOM 1594 N N . GLY B 1 59 ? -10.891 -12.32 -0.374 1 89.81 59 GLY B N 1
ATOM 1595 C CA . GLY B 1 59 ? -10.836 -13.586 0.348 1 89.81 59 GLY B CA 1
ATOM 1596 C C . GLY B 1 59 ? -10.633 -14.781 -0.558 1 89.81 59 GLY B C 1
ATOM 1597 O O . GLY B 1 59 ? -10.664 -15.922 -0.1 1 89.81 59 GLY B O 1
ATOM 1598 N N . ALA B 1 60 ? -10.438 -14.5 -1.744 1 93.19 60 ALA B N 1
ATOM 1599 C CA . ALA B 1 60 ? -10.234 -15.578 -2.715 1 93.19 60 ALA B CA 1
ATOM 1600 C C . ALA B 1 60 ? -8.75 -15.844 -2.941 1 93.19 60 ALA B C 1
ATOM 1602 O O . ALA B 1 60 ? -7.953 -14.906 -3.01 1 93.19 60 ALA B O 1
ATOM 1603 N N . PHE B 1 61 ? -8.484 -17.188 -3.066 1 94.88 61 PHE B N 1
ATOM 1604 C CA . PHE B 1 61 ? -7.121 -17.625 -3.363 1 94.88 61 PHE B CA 1
ATOM 1605 C C . PHE B 1 61 ? -7.121 -18.688 -4.453 1 94.88 61 PHE B C 1
ATOM 1607 O O . PHE B 1 61 ? -8.109 -19.406 -4.625 1 94.88 61 PHE B O 1
ATOM 1614 N N . ILE B 1 62 ? -5.934 -18.766 -5.117 1 94.25 62 ILE B N 1
ATOM 1615 C CA . ILE B 1 62 ? -5.758 -19.906 -6.004 1 94.25 62 ILE B CA 1
ATOM 1616 C C . ILE B 1 62 ? -4.512 -20.703 -5.594 1 94.25 62 ILE B C 1
ATOM 1618 O O . ILE B 1 62 ? -3.557 -20.125 -5.066 1 94.25 62 ILE B O 1
ATOM 1622 N N . LYS B 1 63 ? -4.602 -21.969 -5.836 1 93.19 63 LYS B N 1
ATOM 1623 C CA . LYS B 1 63 ? -3.414 -22.812 -5.703 1 93.19 63 LYS B CA 1
ATOM 1624 C C . LYS B 1 63 ? -2.602 -22.828 -6.992 1 93.19 63 LYS B C 1
ATOM 1626 O O . LYS B 1 63 ? -3.164 -22.953 -8.086 1 93.19 63 LYS B O 1
ATOM 1631 N N . ALA B 1 64 ? -1.313 -22.578 -6.801 1 94.25 64 ALA B N 1
ATOM 1632 C CA . ALA B 1 64 ? -0.41 -22.641 -7.949 1 94.25 64 ALA B CA 1
ATOM 1633 C C . ALA B 1 64 ? 0.858 -23.406 -7.613 1 94.25 64 ALA B C 1
ATOM 1635 O O . ALA B 1 64 ? 1.128 -23.703 -6.445 1 94.25 64 ALA B O 1
ATOM 1636 N N . LYS B 1 65 ? 1.451 -23.844 -8.648 1 94.38 65 LYS B N 1
ATOM 1637 C CA . LYS B 1 65 ? 2.729 -24.531 -8.5 1 94.38 65 LYS B CA 1
ATOM 1638 C C . LYS B 1 65 ? 3.84 -23.797 -9.242 1 94.38 65 LYS B C 1
ATOM 1640 O O . LYS B 1 65 ? 3.668 -23.422 -10.398 1 94.38 65 LYS B O 1
ATOM 1645 N N . ALA B 1 66 ? 4.918 -23.672 -8.516 1 94.81 66 ALA B N 1
ATOM 1646 C CA . ALA B 1 66 ? 6.09 -23.094 -9.18 1 94.81 66 ALA B CA 1
ATOM 1647 C C . ALA B 1 66 ? 6.594 -24.016 -10.289 1 94.81 66 ALA B C 1
ATOM 1649 O O . ALA B 1 66 ? 6.73 -25.219 -10.086 1 94.81 66 ALA B O 1
ATOM 1650 N N . MET B 1 67 ? 6.809 -23.422 -11.406 1 91.81 67 MET B N 1
ATOM 1651 C CA . MET B 1 67 ? 7.23 -24.203 -12.562 1 91.81 67 MET B CA 1
ATOM 1652 C C . MET B 1 67 ? 8.68 -24.656 -12.414 1 91.81 67 MET B C 1
ATOM 1654 O O . MET B 1 67 ? 9.062 -25.719 -12.898 1 91.81 67 MET B O 1
ATOM 1658 N N . ASP B 1 68 ? 9.547 -23.844 -11.898 1 90.94 68 ASP B N 1
ATOM 1659 C CA . ASP B 1 68 ? 10.953 -24.141 -11.609 1 90.94 68 ASP B CA 1
ATOM 1660 C C . ASP B 1 68 ? 11.367 -23.562 -10.258 1 90.94 68 ASP B C 1
ATOM 1662 O O . ASP B 1 68 ? 11.328 -22.359 -10.047 1 90.94 68 ASP B O 1
ATOM 1666 N N . THR B 1 69 ? 11.758 -24.453 -9.359 1 91.5 69 THR B N 1
ATOM 1667 C CA . THR B 1 69 ? 12.07 -24.031 -8 1 91.5 69 THR B CA 1
ATOM 1668 C C . THR B 1 69 ? 13.555 -23.688 -7.875 1 91.5 69 THR B C 1
ATOM 1670 O O . THR B 1 69 ? 14.016 -23.312 -6.793 1 91.5 69 THR B O 1
ATOM 1673 N N . LYS B 1 70 ? 14.312 -23.75 -8.906 1 93.62 70 LYS B N 1
ATOM 1674 C CA . LYS B 1 70 ? 15.742 -23.484 -8.844 1 93.62 70 LYS B CA 1
ATOM 1675 C C . LYS B 1 70 ? 16.109 -22.203 -9.602 1 93.62 70 LYS B C 1
ATOM 1677 O O . LYS B 1 70 ? 17.234 -21.719 -9.516 1 93.62 70 LYS B O 1
ATOM 1682 N N . LYS B 1 71 ? 15.086 -21.703 -10.359 1 94.19 71 LYS B N 1
ATOM 1683 C CA . LYS B 1 71 ? 15.359 -20.531 -11.188 1 94.19 71 LYS B CA 1
ATOM 1684 C C . LYS B 1 71 ? 14.32 -19.438 -10.953 1 94.19 71 LYS B C 1
ATOM 1686 O O . LYS B 1 71 ? 13.188 -19.734 -10.578 1 94.19 71 LYS B O 1
ATOM 1691 N N . VAL B 1 72 ? 14.766 -18.203 -11.203 1 95.5 72 VAL B N 1
ATOM 1692 C CA . VAL B 1 72 ? 13.883 -17.031 -11.172 1 95.5 72 VAL B CA 1
ATOM 1693 C C . VAL B 1 72 ? 14.148 -16.156 -12.391 1 95.5 72 VAL B C 1
ATOM 1695 O O . VAL B 1 72 ? 15.18 -16.281 -13.047 1 95.5 72 VAL B O 1
ATOM 1698 N N . ILE B 1 73 ? 13.117 -15.289 -12.688 1 94.81 73 ILE B N 1
ATOM 1699 C CA . ILE B 1 73 ? 13.219 -14.328 -13.781 1 94.81 73 ILE B CA 1
ATOM 1700 C C . ILE B 1 73 ? 13.648 -12.969 -13.242 1 94.81 73 ILE B C 1
ATOM 1702 O O . ILE B 1 73 ? 13.047 -12.461 -12.289 1 94.81 73 ILE B O 1
ATOM 1706 N N . MET B 1 74 ? 14.703 -12.477 -13.789 1 93.5 74 MET B N 1
ATOM 1707 C CA . MET B 1 74 ? 15.234 -11.18 -13.375 1 93.5 74 MET B CA 1
ATOM 1708 C C . MET B 1 74 ? 15.156 -10.172 -14.523 1 93.5 74 MET B C 1
ATOM 1710 O O . MET B 1 74 ? 15.422 -10.516 -15.672 1 93.5 74 MET B O 1
ATOM 1714 N N . GLY B 1 75 ? 14.656 -8.992 -14.156 1 84.44 75 GLY B N 1
ATOM 1715 C CA . GLY B 1 75 ? 14.727 -7.934 -15.148 1 84.44 75 GLY B CA 1
ATOM 1716 C C . GLY B 1 75 ? 16.141 -7.414 -15.375 1 84.44 75 GLY B C 1
ATOM 1717 O O . GLY B 1 75 ? 16.859 -7.121 -14.414 1 84.44 75 GLY B O 1
ATOM 1718 N N . ALA B 1 76 ? 16.703 -7.562 -16.625 1 77.88 76 ALA B N 1
ATOM 1719 C CA . ALA B 1 76 ? 18.047 -7.094 -16.969 1 77.88 76 ALA B CA 1
ATOM 1720 C C . ALA B 1 76 ? 18.016 -5.672 -17.516 1 77.88 76 ALA B C 1
ATOM 1722 O O . ALA B 1 76 ? 19.047 -5.117 -17.891 1 77.88 76 ALA B O 1
ATOM 1723 N N . GLY B 1 77 ? 16.859 -5.078 -17.5 1 74.81 77 GLY B N 1
ATOM 1724 C CA . GLY B 1 77 ? 16.688 -3.775 -18.125 1 74.81 77 GLY B CA 1
ATOM 1725 C C . GLY B 1 77 ? 16.281 -3.861 -19.578 1 74.81 77 GLY B C 1
ATOM 1726 O O . GLY B 1 77 ? 16.453 -4.902 -20.219 1 74.81 77 GLY B O 1
ATOM 1727 N N . ALA B 1 78 ? 15.703 -2.783 -20.156 1 79 78 ALA B N 1
ATOM 1728 C CA . ALA B 1 78 ? 15.32 -2.588 -21.547 1 79 78 ALA B CA 1
ATOM 1729 C C . ALA B 1 78 ? 14.398 -3.707 -22.016 1 79 78 ALA B C 1
ATOM 1731 O O . ALA B 1 78 ? 14.539 -4.203 -23.141 1 79 78 ALA B O 1
ATOM 1732 N N . ASP B 1 79 ? 13.641 -4.262 -21.109 1 77.44 79 ASP B N 1
ATOM 1733 C CA . ASP B 1 79 ? 12.594 -5.23 -21.406 1 77.44 79 ASP B CA 1
ATOM 1734 C C . ASP B 1 79 ? 13.188 -6.621 -21.656 1 77.44 79 ASP B C 1
ATOM 1736 O O . ASP B 1 79 ? 12.617 -7.418 -22.406 1 77.44 79 ASP B O 1
ATOM 1740 N N . VAL B 1 80 ? 14.523 -6.707 -21.281 1 84.56 80 VAL B N 1
ATOM 1741 C CA . VAL B 1 80 ? 15.156 -8.016 -21.375 1 84.56 80 VAL B CA 1
ATOM 1742 C C . VAL B 1 80 ? 15.031 -8.742 -20.031 1 84.56 80 VAL B C 1
ATOM 1744 O O . VAL B 1 80 ? 15.312 -8.164 -18.984 1 84.56 80 VAL B O 1
ATOM 1747 N N . PHE B 1 81 ? 14.484 -9.898 -20.047 1 86.62 81 PHE B N 1
ATOM 1748 C CA . PHE B 1 81 ? 14.352 -10.758 -18.875 1 86.62 81 PHE B CA 1
ATOM 1749 C C . PHE B 1 81 ? 15.219 -12 -19.016 1 86.62 81 PHE B C 1
ATOM 1751 O O . PHE B 1 81 ? 15.32 -12.586 -20.094 1 86.62 81 PHE B O 1
ATOM 1758 N N . LEU B 1 82 ? 15.992 -12.25 -17.938 1 90.56 82 LEU B N 1
ATOM 1759 C CA . LEU B 1 82 ? 16.875 -13.406 -17.938 1 90.56 82 LEU B CA 1
ATOM 1760 C C . LEU B 1 82 ? 16.484 -14.398 -16.844 1 90.56 82 LEU B C 1
ATOM 1762 O O . LEU B 1 82 ? 16.062 -14 -15.758 1 90.56 82 LEU B O 1
ATOM 1766 N N . GLU B 1 83 ? 16.594 -15.656 -17.172 1 93.94 83 GLU B N 1
ATOM 1767 C CA . GLU B 1 83 ? 16.453 -16.703 -16.156 1 93.94 83 GLU B CA 1
ATOM 1768 C C . GLU B 1 83 ? 17.781 -16.938 -15.43 1 93.94 83 GLU B C 1
ATOM 1770 O O . GLU B 1 83 ? 18.828 -17.109 -16.062 1 93.94 83 GLU B O 1
ATOM 1775 N N . LYS B 1 84 ? 17.719 -16.875 -14.172 1 94.75 84 LYS B N 1
ATOM 1776 C CA . LYS B 1 84 ? 18.922 -17.078 -13.359 1 94.75 84 LYS B CA 1
ATOM 1777 C C . LYS B 1 84 ? 18.672 -18.109 -12.266 1 94.75 84 LYS B C 1
ATOM 1779 O O . LYS B 1 84 ? 17.531 -18.297 -11.812 1 94.75 84 LYS B O 1
ATOM 1784 N N . ASP B 1 85 ? 19.766 -18.797 -11.875 1 95.5 85 ASP B N 1
ATOM 1785 C CA . ASP B 1 85 ? 19.656 -19.703 -10.734 1 95.5 85 ASP B CA 1
ATOM 1786 C C . ASP B 1 85 ? 19.422 -18.938 -9.438 1 95.5 85 ASP B C 1
ATOM 1788 O O . ASP B 1 85 ? 20.031 -17.891 -9.211 1 95.5 85 ASP B O 1
ATOM 1792 N N . ILE B 1 86 ? 18.594 -19.484 -8.586 1 96.12 86 ILE B N 1
ATOM 1793 C CA . ILE B 1 86 ? 18.266 -18.859 -7.309 1 96.12 86 ILE B CA 1
ATOM 1794 C C . ILE B 1 86 ? 19.531 -18.672 -6.48 1 96.12 86 ILE B C 1
ATOM 1796 O O . ILE B 1 86 ? 19.703 -17.641 -5.824 1 96.12 86 ILE B O 1
ATOM 1800 N N . SER B 1 87 ? 20.422 -19.594 -6.473 1 95.88 87 SER B N 1
ATOM 1801 C CA . SER B 1 87 ? 21.656 -19.5 -5.703 1 95.88 87 SER B CA 1
ATOM 1802 C C . SER B 1 87 ? 22.469 -18.266 -6.109 1 95.88 87 SER B C 1
ATOM 1804 O O . SER B 1 87 ? 23 -17.562 -5.254 1 95.88 87 SER B O 1
ATOM 1806 N N . ASP B 1 88 ? 22.516 -17.953 -7.387 1 96.5 88 ASP B N 1
ATOM 1807 C CA . ASP B 1 88 ? 23.234 -16.797 -7.891 1 96.5 88 ASP B CA 1
ATOM 1808 C C . ASP B 1 88 ? 22.531 -15.5 -7.488 1 96.5 88 ASP B C 1
ATOM 1810 O O . ASP B 1 88 ? 23.188 -14.531 -7.094 1 96.5 88 ASP B O 1
ATOM 1814 N N . VAL B 1 89 ? 21.266 -15.5 -7.617 1 96.5 89 VAL B N 1
ATOM 1815 C CA . VAL B 1 89 ? 20.484 -14.305 -7.332 1 96.5 89 VAL B CA 1
ATOM 1816 C C . VAL B 1 89 ? 20.578 -13.969 -5.848 1 96.5 89 VAL B C 1
ATOM 1818 O O . VAL B 1 89 ? 20.703 -12.797 -5.477 1 96.5 89 VAL B O 1
ATOM 1821 N N . VAL B 1 90 ? 20.531 -14.992 -5 1 97.12 90 VAL B N 1
ATOM 1822 C CA . VAL B 1 90 ? 20.641 -14.789 -3.559 1 97.12 90 VAL B CA 1
ATOM 1823 C C . VAL B 1 90 ? 22 -14.148 -3.236 1 97.12 90 VAL B C 1
ATOM 1825 O O . VAL B 1 90 ? 22.062 -13.227 -2.418 1 97.12 90 VAL B O 1
ATOM 1828 N N . VAL B 1 91 ? 23.031 -14.539 -3.889 1 97.62 91 VAL B N 1
ATOM 1829 C CA . VAL B 1 91 ? 24.359 -13.969 -3.695 1 97.62 91 VAL B CA 1
ATOM 1830 C C . VAL B 1 91 ? 24.359 -12.508 -4.141 1 97.62 91 VAL B C 1
ATOM 1832 O O . VAL B 1 91 ? 24.859 -11.633 -3.422 1 97.62 91 VAL B O 1
ATOM 1835 N N . ASP B 1 92 ? 23.734 -12.219 -5.328 1 96.69 92 ASP B N 1
ATOM 1836 C CA . ASP B 1 92 ? 23.656 -10.859 -5.852 1 96.69 92 ASP B CA 1
ATOM 1837 C C . ASP B 1 92 ? 22.875 -9.953 -4.895 1 96.69 92 ASP B C 1
ATOM 1839 O O . ASP B 1 92 ? 23.297 -8.82 -4.637 1 96.69 92 ASP B O 1
ATOM 1843 N N . PHE B 1 93 ? 21.781 -10.461 -4.387 1 97.94 93 PHE B N 1
ATOM 1844 C CA . PHE B 1 93 ? 20.953 -9.664 -3.494 1 97.94 93 PHE B CA 1
ATOM 1845 C C . PHE B 1 93 ? 21.672 -9.391 -2.178 1 97.94 93 PHE B C 1
ATOM 1847 O O . PHE B 1 93 ? 21.594 -8.289 -1.641 1 97.94 93 PHE B O 1
ATOM 1854 N N . ASN B 1 94 ? 22.422 -10.336 -1.679 1 98.44 94 ASN B N 1
ATOM 1855 C CA . ASN B 1 94 ? 23.172 -10.125 -0.453 1 98.44 94 ASN B CA 1
ATOM 1856 C C . ASN B 1 94 ? 24.266 -9.078 -0.646 1 98.44 94 ASN B C 1
ATOM 1858 O O . ASN B 1 94 ? 24.5 -8.25 0.236 1 98.44 94 ASN B O 1
ATOM 1862 N N . LYS B 1 95 ? 24.906 -9.133 -1.762 1 98.31 95 LYS B N 1
ATOM 1863 C CA . LYS B 1 95 ? 25.891 -8.109 -2.072 1 98.31 95 LYS B CA 1
ATOM 1864 C C . LYS B 1 95 ? 25.25 -6.727 -2.137 1 98.31 95 LYS B C 1
ATOM 1866 O O . LYS B 1 95 ? 25.812 -5.75 -1.633 1 98.31 95 LYS B O 1
ATOM 1871 N N . SER B 1 96 ? 24.094 -6.68 -2.771 1 97.5 96 SER B N 1
ATOM 1872 C CA . SER B 1 96 ? 23.359 -5.422 -2.854 1 97.5 96 SER B CA 1
ATOM 1873 C C . SER B 1 96 ? 23 -4.906 -1.466 1 97.5 96 SER B C 1
ATOM 1875 O O . SER B 1 96 ? 23.125 -3.711 -1.189 1 97.5 96 SER B O 1
ATOM 1877 N N . ILE B 1 97 ? 22.531 -5.805 -0.627 1 98.62 97 ILE B N 1
ATOM 1878 C CA . ILE B 1 97 ? 22.172 -5.441 0.739 1 98.62 97 ILE B CA 1
ATOM 1879 C C . ILE B 1 97 ? 23.391 -4.875 1.458 1 98.62 97 ILE B C 1
ATOM 1881 O O . ILE B 1 97 ? 23.297 -3.873 2.17 1 98.62 97 ILE B O 1
ATOM 1885 N N . GLU B 1 98 ? 24.547 -5.504 1.244 1 98.62 98 GLU B N 1
ATOM 1886 C CA . GLU B 1 98 ? 25.797 -5.012 1.838 1 98.62 98 GLU B CA 1
ATOM 1887 C C . GLU B 1 98 ? 26.109 -3.604 1.345 1 98.62 98 GLU B C 1
ATOM 1889 O O . GLU B 1 98 ? 26.5 -2.736 2.133 1 98.62 98 GLU B O 1
ATOM 1894 N N . ASP B 1 99 ? 25.922 -3.389 0.061 1 98.69 99 ASP B N 1
ATOM 1895 C CA . ASP B 1 99 ? 26.172 -2.068 -0.516 1 98.69 99 ASP B CA 1
ATOM 1896 C C . ASP B 1 99 ? 25.188 -1.037 0.051 1 98.69 99 ASP B C 1
ATOM 1898 O O . ASP B 1 99 ? 25.578 0.096 0.344 1 98.69 99 ASP B O 1
ATOM 1902 N N . LEU B 1 100 ? 24.016 -1.436 0.174 1 98.56 100 LEU B N 1
ATOM 1903 C CA . LEU B 1 100 ? 23 -0.552 0.742 1 98.56 100 LEU B CA 1
ATOM 1904 C C . LEU B 1 100 ? 23.312 -0.233 2.199 1 98.56 100 LEU B C 1
ATOM 1906 O O . LEU B 1 100 ? 23.109 0.897 2.65 1 98.56 100 LEU B O 1
ATOM 1910 N N . ASP B 1 101 ? 23.781 -1.241 2.922 1 98.62 101 ASP B N 1
ATOM 1911 C CA . ASP B 1 101 ? 24.203 -1.02 4.305 1 98.62 101 ASP B CA 1
ATOM 1912 C C . ASP B 1 101 ? 25.312 0.026 4.387 1 98.62 101 ASP B C 1
ATOM 1914 O O . ASP B 1 101 ? 25.266 0.91 5.246 1 98.62 101 ASP B O 1
ATOM 1918 N N . LYS B 1 102 ? 26.266 -0.068 3.51 1 98.62 102 LYS B N 1
ATOM 1919 C CA . LYS B 1 102 ? 27.359 0.898 3.465 1 98.62 102 LYS B CA 1
ATOM 1920 C C . LYS B 1 102 ? 26.844 2.299 3.146 1 98.62 102 LYS B C 1
ATOM 1922 O O . LYS B 1 102 ? 27.234 3.271 3.799 1 98.62 102 LYS B O 1
ATOM 1927 N N . ALA B 1 103 ? 25.969 2.361 2.168 1 98.38 103 ALA B N 1
ATOM 1928 C CA . ALA B 1 103 ? 25.375 3.645 1.815 1 98.38 103 ALA B CA 1
ATOM 1929 C C . ALA B 1 103 ? 24.578 4.223 2.986 1 98.38 103 ALA B C 1
ATOM 1931 O O . ALA B 1 103 ? 24.672 5.418 3.277 1 98.38 103 ALA B O 1
ATOM 1932 N N . GLY B 1 104 ? 23.797 3.328 3.648 1 98.56 104 GLY B N 1
ATOM 1933 C CA . GLY B 1 104 ? 23.047 3.764 4.812 1 98.56 104 GLY B CA 1
ATOM 1934 C C . GLY B 1 104 ? 23.922 4.324 5.914 1 98.56 104 GLY B C 1
ATOM 1935 O O . GLY B 1 104 ? 23.594 5.352 6.516 1 98.56 104 GLY B O 1
ATOM 1936 N N . SER B 1 105 ? 25.047 3.715 6.18 1 98.56 105 SER B N 1
ATOM 1937 C CA . SER B 1 105 ? 25.984 4.168 7.199 1 98.56 105 SER B CA 1
ATOM 1938 C C . SER B 1 105 ? 26.562 5.539 6.852 1 98.56 105 SER B C 1
ATOM 1940 O O . SER B 1 105 ? 26.719 6.387 7.73 1 98.56 105 SER B O 1
ATOM 1942 N N . MET B 1 106 ? 26.812 5.73 5.574 1 98.56 106 MET B N 1
ATOM 1943 C CA . MET B 1 106 ? 27.312 7.023 5.121 1 98.56 106 MET B CA 1
ATOM 1944 C C . MET B 1 106 ? 26.281 8.125 5.332 1 98.56 106 MET B C 1
ATOM 1946 O O . MET B 1 106 ? 26.625 9.234 5.734 1 98.56 106 MET B O 1
ATOM 1950 N N . ILE B 1 107 ? 25.047 7.75 5.07 1 98.69 107 ILE B N 1
ATOM 1951 C CA . ILE B 1 107 ? 23.969 8.727 5.227 1 98.69 107 ILE B CA 1
ATOM 1952 C C . ILE B 1 107 ? 23.797 9.062 6.703 1 98.69 107 ILE B C 1
ATOM 1954 O O . ILE B 1 107 ? 23.609 10.227 7.062 1 98.69 107 ILE B O 1
ATOM 1958 N N . ILE B 1 108 ? 23.859 8.07 7.59 1 98.62 108 ILE B N 1
ATOM 1959 C CA . ILE B 1 108 ? 23.75 8.281 9.031 1 98.62 108 ILE B CA 1
ATOM 1960 C C . ILE B 1 108 ? 24.859 9.211 9.5 1 98.62 108 ILE B C 1
ATOM 1962 O O . ILE B 1 108 ? 24.609 10.148 10.266 1 98.62 108 ILE B O 1
ATOM 1966 N N . ALA B 1 109 ? 26.125 9 9.039 1 98.5 109 ALA B N 1
ATOM 1967 C CA . ALA B 1 109 ? 27.25 9.852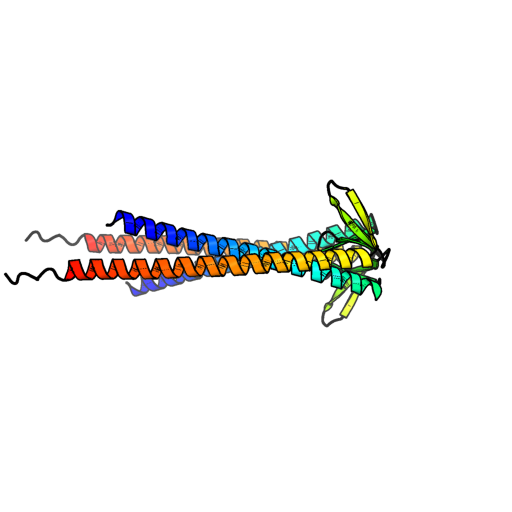 9.391 1 98.5 109 ALA B CA 1
ATOM 1968 C C . ALA B 1 109 ? 27.016 11.289 8.93 1 98.5 109 ALA B C 1
ATOM 1970 O O . ALA B 1 109 ? 27.312 12.234 9.664 1 98.5 109 ALA B O 1
ATOM 1971 N N . LYS B 1 110 ? 26.484 11.438 7.723 1 98.5 110 LYS B N 1
ATOM 1972 C CA . LYS B 1 110 ? 26.203 12.766 7.188 1 98.5 110 LYS B CA 1
ATOM 1973 C C . LYS B 1 110 ? 25.109 13.469 8 1 98.5 110 LYS B C 1
ATOM 1975 O O . LYS B 1 110 ? 25.188 14.68 8.234 1 98.5 110 LYS B O 1
ATOM 1980 N N . ILE B 1 111 ? 24.094 12.719 8.391 1 98.56 111 ILE B N 1
ATOM 1981 C CA . ILE B 1 111 ? 23.031 13.273 9.227 1 98.56 111 ILE B CA 1
ATOM 1982 C C . ILE B 1 111 ? 23.641 13.781 10.539 1 98.56 111 ILE B C 1
ATOM 1984 O O . ILE B 1 111 ? 23.344 14.898 10.969 1 98.56 111 ILE B O 1
ATOM 1988 N N . GLU B 1 112 ? 24.469 13.023 11.18 1 98.19 112 GLU B N 1
ATOM 1989 C CA . GLU B 1 112 ? 25.094 13.391 12.445 1 98.19 112 GLU B CA 1
ATOM 1990 C C . GLU B 1 112 ? 25.969 14.633 12.289 1 98.19 112 GLU B C 1
ATOM 1992 O O . GLU B 1 112 ? 25.906 15.547 13.117 1 98.19 112 GLU B O 1
ATOM 1997 N N . GLU B 1 113 ? 26.734 14.688 11.266 1 98 113 GLU B N 1
ATOM 1998 C CA . GLU B 1 113 ? 27.578 15.844 10.992 1 98 113 GLU B CA 1
ATOM 1999 C C . GLU B 1 113 ? 26.766 17.109 10.797 1 98 113 GLU B C 1
ATOM 2001 O O . GLU B 1 113 ? 27.047 18.141 11.398 1 98 113 GLU B O 1
ATOM 2006 N N . THR B 1 114 ? 25.75 17 9.984 1 97.94 114 THR B N 1
ATOM 2007 C CA . THR B 1 114 ? 24.891 18.156 9.688 1 97.94 114 THR B CA 1
ATOM 2008 C C . THR B 1 114 ? 24.156 18.625 10.945 1 97.94 114 THR B C 1
ATOM 2010 O O . THR B 1 114 ? 24.047 19.828 11.188 1 97.94 114 THR B O 1
ATOM 2013 N N . ALA B 1 115 ? 23.672 17.641 11.695 1 96.88 115 ALA B N 1
ATOM 2014 C CA . ALA B 1 115 ? 22.969 17.969 12.938 1 96.88 115 ALA B CA 1
ATOM 2015 C C . ALA B 1 115 ? 23.891 18.672 13.922 1 96.88 115 ALA B C 1
ATOM 2017 O O . ALA B 1 115 ? 23.469 19.625 14.594 1 96.88 115 ALA B O 1
ATOM 2018 N N . LYS B 1 116 ? 25.125 18.297 14 1 97.12 116 LYS B N 1
ATOM 2019 C CA . LYS B 1 116 ? 26.109 18.922 14.883 1 97.12 116 LYS B CA 1
ATOM 2020 C C . LYS B 1 116 ? 26.391 20.359 14.477 1 97.12 116 LYS B C 1
ATOM 2022 O O . LYS B 1 116 ? 26.406 21.266 15.32 1 97.12 116 LYS B O 1
ATOM 2027 N N . VAL B 1 117 ? 26.547 20.578 13.234 1 96.56 117 VAL B N 1
ATOM 2028 C CA . VAL B 1 117 ? 26.781 21.922 12.711 1 96.56 117 VAL B CA 1
ATOM 2029 C C . VAL B 1 117 ? 25.578 22.812 13 1 96.56 117 VAL B C 1
ATOM 2031 O O . VAL B 1 117 ? 25.719 23.938 13.469 1 96.56 117 VAL B O 1
ATOM 2034 N N . ALA B 1 118 ? 24.375 22.281 12.727 1 96.94 118 ALA B N 1
ATOM 2035 C CA . ALA B 1 118 ? 23.141 23.016 12.969 1 96.94 118 ALA B CA 1
ATOM 2036 C C . ALA B 1 118 ? 23 23.375 14.453 1 96.94 118 ALA B C 1
ATOM 2038 O O . ALA B 1 118 ? 22.594 24.484 14.797 1 96.94 118 ALA B O 1
ATOM 2039 N N . GLU B 1 119 ? 23.312 22.438 15.297 1 96.56 119 GLU B N 1
ATOM 2040 C CA . GLU B 1 119 ? 23.219 22.656 16.734 1 96.56 119 GLU B CA 1
ATOM 2041 C C . GLU B 1 119 ? 24.188 23.75 17.203 1 96.56 119 GLU B C 1
ATOM 2043 O O . GLU B 1 119 ? 23.797 24.625 17.969 1 96.56 119 GLU B O 1
ATOM 2048 N N . GLN B 1 120 ? 25.375 23.75 16.734 1 96.5 120 GLN B N 1
ATOM 2049 C CA . GLN B 1 120 ? 26.359 24.766 17.078 1 96.5 120 GLN B CA 1
ATOM 2050 C C . GLN B 1 120 ? 25.938 26.141 16.562 1 96.5 120 GLN B C 1
ATOM 2052 O O . GLN B 1 120 ? 26.047 27.141 17.281 1 96.5 120 GLN B O 1
ATOM 2057 N N . MET B 1 121 ? 25.406 26.141 15.398 1 95.88 121 MET B N 1
ATOM 2058 C CA . MET B 1 121 ? 24.922 27.391 14.828 1 95.88 121 MET B CA 1
ATOM 2059 C C . MET B 1 121 ? 23.766 27.953 15.633 1 95.88 121 MET B C 1
ATOM 2061 O O . MET B 1 121 ? 23.672 29.172 15.844 1 95.88 121 MET B O 1
ATOM 2065 N N . GLN B 1 122 ? 22.891 27.062 16 1 95.94 122 GLN B N 1
ATOM 2066 C CA . GLN B 1 122 ? 21.75 27.453 16.828 1 95.94 122 GLN B CA 1
ATOM 2067 C C . GLN B 1 122 ? 22.219 28.062 18.141 1 95.94 122 GLN B C 1
ATOM 2069 O O . GLN B 1 122 ? 21.688 29.094 18.578 1 95.94 122 GLN B O 1
ATOM 2074 N N . LYS B 1 123 ? 23.188 27.5 18.812 1 95.5 123 LYS B N 1
ATOM 2075 C CA . LYS B 1 123 ? 23.734 28 20.062 1 95.5 123 LYS B CA 1
ATOM 2076 C C . LYS B 1 123 ? 24.375 29.375 19.875 1 95.5 123 LYS B C 1
ATOM 2078 O O . LYS B 1 123 ? 24.156 30.297 20.672 1 95.5 123 LYS B O 1
ATOM 2083 N N . ASP B 1 124 ? 25.141 29.531 18.828 1 94.19 124 ASP B N 1
ATOM 2084 C CA . ASP B 1 124 ? 25.781 30.797 18.516 1 94.19 124 ASP B CA 1
ATOM 2085 C C . ASP B 1 124 ? 24.734 31.891 18.297 1 94.19 124 ASP B C 1
ATOM 2087 O O . ASP B 1 124 ? 24.906 33.031 18.766 1 94.19 124 ASP B O 1
ATOM 2091 N N . LEU B 1 125 ? 23.703 31.469 17.594 1 93.19 125 LEU B N 1
ATOM 2092 C CA . LEU B 1 125 ? 22.625 32.406 17.297 1 93.19 125 LEU B CA 1
ATOM 2093 C C . LEU B 1 125 ? 21.922 32.844 18.578 1 93.19 125 LEU B C 1
ATOM 2095 O O . LEU B 1 125 ? 21.625 34 18.766 1 93.19 125 LEU B O 1
ATOM 2099 N N . GLU B 1 126 ? 21.672 31.922 19.438 1 92.31 126 GLU B N 1
ATOM 2100 C CA . GLU B 1 126 ? 21.016 32.188 20.703 1 92.31 126 GLU B CA 1
ATOM 2101 C C . GLU B 1 126 ? 21.875 33.125 21.562 1 92.31 126 GLU B C 1
ATOM 2103 O O . GLU B 1 126 ? 21.359 34.062 22.188 1 92.31 126 GLU B O 1
ATOM 2108 N N . GLU B 1 127 ? 23.188 32.938 21.562 1 91.94 127 GLU B N 1
ATOM 2109 C CA . GLU B 1 127 ? 24.109 33.781 22.312 1 91.94 127 GLU B CA 1
ATOM 2110 C C . GLU B 1 127 ? 24.125 35.219 21.766 1 91.94 127 GLU B C 1
ATOM 2112 O O . GLU B 1 127 ? 24.141 36.188 22.531 1 91.94 127 GLU B O 1
ATOM 2117 N N . LYS B 1 128 ? 24.062 35.344 20.516 1 90.56 128 LYS B N 1
ATOM 2118 C CA . LYS B 1 128 ? 24.047 36.656 19.875 1 90.56 128 LYS B CA 1
ATOM 2119 C C . LYS B 1 128 ? 22.766 37.406 20.188 1 90.56 128 LYS B C 1
ATOM 2121 O O . LYS B 1 128 ? 22.812 38.594 20.469 1 90.56 128 LYS B O 1
ATOM 2126 N N . VAL B 1 129 ? 21.719 36.625 20.094 1 90.38 129 VAL B N 1
ATOM 2127 C CA . VAL B 1 129 ? 20.422 37.25 20.359 1 90.38 129 VAL B CA 1
ATOM 2128 C C . VAL B 1 129 ? 20.344 37.688 21.812 1 90.38 129 VAL B C 1
ATOM 2130 O O . VAL B 1 129 ? 19.875 38.812 22.094 1 90.38 129 VAL B O 1
ATOM 2133 N N . GLN B 1 130 ? 20.812 36.938 22.75 1 90.25 130 GLN B N 1
ATOM 2134 C CA . GLN B 1 130 ? 20.828 37.281 24.156 1 90.25 130 GLN B CA 1
ATOM 2135 C C . GLN B 1 130 ? 21.703 38.5 24.438 1 90.25 130 GLN B C 1
ATOM 2137 O O . GLN B 1 130 ? 21.344 39.375 25.219 1 90.25 130 GLN B O 1
ATOM 2142 N N . ALA B 1 131 ? 22.797 38.625 23.703 1 87.69 131 ALA B N 1
ATOM 2143 C CA . ALA B 1 131 ? 23.719 39.75 23.859 1 87.69 131 ALA B CA 1
ATOM 2144 C C . ALA B 1 131 ? 23.094 41.031 23.344 1 87.69 131 ALA B C 1
ATOM 2146 O O . ALA B 1 131 ? 23.281 42.094 23.938 1 87.69 131 ALA B O 1
ATOM 2147 N N . MET B 1 132 ? 22.312 40.906 22.344 1 86.19 132 MET B N 1
ATOM 2148 C CA . MET B 1 132 ? 21.656 42.062 21.75 1 86.19 132 MET B CA 1
ATOM 2149 C C . MET B 1 132 ? 20.531 42.562 22.656 1 86.19 132 MET B C 1
ATOM 2151 O O . MET B 1 132 ? 20.344 43.781 22.797 1 86.19 132 MET B O 1
ATOM 2155 N N . GLU B 1 133 ? 19.812 41.594 23.203 1 84.56 133 GLU B N 1
ATOM 2156 C CA . GLU B 1 133 ? 18.719 41.938 24.094 1 84.56 133 GLU B CA 1
ATOM 2157 C C . GLU B 1 133 ? 19.234 42.562 25.375 1 84.56 133 GLU B C 1
ATOM 2159 O O . GLU B 1 133 ? 18.641 43.5 25.922 1 84.56 133 GLU B O 1
ATOM 2164 N N . GLY B 1 134 ? 20.266 41.969 25.906 1 79.25 134 GLY B N 1
ATOM 2165 C CA . GLY B 1 134 ? 20.875 42.531 27.078 1 79.25 134 GLY B CA 1
ATOM 2166 C C . GLY B 1 134 ? 21.406 43.938 26.859 1 79.25 134 GLY B C 1
ATOM 2167 O O . GLY B 1 134 ? 21.344 44.781 27.75 1 79.25 134 GLY B O 1
ATOM 2168 N N . GLN B 1 135 ? 21.828 44.312 25.719 1 71.88 135 GLN B N 1
ATOM 2169 C CA . GLN B 1 135 ? 22.344 45.625 25.391 1 71.88 135 GLN B CA 1
ATOM 2170 C C . GLN B 1 135 ? 21.203 46.625 25.172 1 71.88 135 GLN B C 1
ATOM 2172 O O . GLN B 1 135 ? 21.312 47.781 25.547 1 71.88 135 GLN B O 1
ATOM 2177 N N . MET B 1 136 ? 20.125 46.094 24.656 1 64.5 136 MET B N 1
ATOM 2178 C CA . MET B 1 136 ? 18.984 47 24.438 1 64.5 136 MET B CA 1
ATOM 2179 C C . MET B 1 136 ? 18.203 47.219 25.734 1 64.5 136 MET B C 1
ATOM 2181 O O . MET B 1 136 ? 17.656 48.281 25.969 1 64.5 136 MET B O 1
ATOM 2185 N N . GLY B 1 137 ? 18.031 46.281 26.531 1 61.72 137 GLY B N 1
ATOM 2186 C CA . GLY B 1 137 ? 17.344 46.406 27.812 1 61.72 137 GLY B CA 1
ATOM 2187 C C . GLY B 1 137 ? 18.141 47.188 28.859 1 61.72 137 GLY B C 1
ATOM 2188 O O . GLY B 1 137 ? 17.609 47.531 29.906 1 61.72 137 GLY B O 1
ATOM 2189 N N . GLY B 1 138 ? 19.469 47.188 28.781 1 54.72 138 GLY B N 1
ATOM 2190 C CA . GLY B 1 138 ? 20.203 48 29.734 1 54.72 138 GLY B CA 1
ATOM 2191 C C . GLY B 1 138 ? 20.109 49.5 29.453 1 54.72 138 GLY B C 1
ATOM 2192 O O . GLY B 1 138 ? 20.891 50.281 30 1 54.72 138 GLY B O 1
ATOM 2193 N N . ALA B 1 139 ? 19.266 50 28.578 1 54.97 139 ALA B N 1
ATOM 2194 C CA . ALA B 1 139 ? 19.094 51.438 28.516 1 54.97 139 ALA B CA 1
ATOM 2195 C C . ALA B 1 139 ? 18.531 51.969 29.828 1 54.97 139 ALA B C 1
ATOM 2197 O O . ALA B 1 139 ? 17.562 51.438 30.375 1 54.97 139 ALA B O 1
ATOM 2198 N N . PRO B 1 140 ? 19.234 52.719 30.641 1 53.09 140 PRO B N 1
ATOM 2199 C CA . PRO B 1 140 ? 18.766 53.344 31.859 1 53.09 140 PRO B CA 1
ATOM 2200 C C . PRO B 1 140 ? 17.406 54 31.703 1 53.09 140 PRO B C 1
ATOM 2202 O O . PRO B 1 140 ? 17.141 54.688 30.719 1 53.09 140 PRO B O 1
ATOM 2205 N N . THR B 1 141 ? 16.359 53.281 32.062 1 48.72 141 THR B N 1
ATOM 2206 C CA . THR B 1 141 ? 15.109 54 32.344 1 48.72 141 THR B CA 1
ATOM 2207 C C . THR B 1 141 ? 15.383 55.375 32.969 1 48.72 141 THR B C 1
ATOM 2209 O O . THR B 1 141 ? 15.938 55.438 34.062 1 48.72 141 THR B O 1
ATOM 2212 N N . LEU B 1 142 ? 15.727 56.406 32.219 1 45 142 LEU B N 1
ATOM 2213 C CA . LEU B 1 142 ? 15.68 57.75 32.719 1 45 142 LEU B CA 1
ATOM 2214 C C . LEU B 1 142 ? 14.414 58 33.531 1 45 142 LEU B C 1
ATOM 2216 O O . LEU B 1 142 ? 13.297 57.812 33.031 1 45 142 LEU B O 1
ATOM 2220 N N . GLN B 1 143 ? 14.422 57.781 34.812 1 43.62 143 GLN B N 1
ATOM 2221 C CA . GLN B 1 143 ? 13.516 58.406 35.781 1 43.62 143 GLN B CA 1
ATOM 2222 C C . GLN B 1 143 ? 13.438 59.906 35.594 1 43.62 143 GLN B C 1
ATOM 2224 O O . GLN B 1 143 ? 14.406 60.625 35.844 1 43.62 143 GLN B O 1
ATOM 2229 N N . MET B 1 144 ? 13.008 60.469 34.406 1 30.84 144 MET B N 1
ATOM 2230 C CA . MET B 1 144 ? 12.336 61.75 34.656 1 30.84 144 MET B CA 1
ATOM 2231 C C . MET B 1 144 ? 10.914 61.5 35.188 1 30.84 144 MET B C 1
ATOM 2233 O O . MET B 1 144 ? 10.273 60.5 34.812 1 30.84 144 MET B O 1
#

Organism: Methanococcus aeolicus (strain ATCC BAA-1280 / DSM 17508 / OCM 812 / Nankai-3) (NCBI:txid419665)

Foldseek 3Di:
DVVVLVVLVVVLVVLVVVLVVLVVVLVVLVVLLVVLVVVLVVLVVLVVAQWDWADPDPPDIDIDGHPDSQWDWDDPDPPDIDIDGSVVVNVVSVVVNVVSVVVSVVSVVVSVVSVVVSVVSVVVSVVVVVVVVVVVVPPPPPPD/DVVVLVVLVVVLVVLVVVLVVLVVVLVVLVVLLVVLVVVLVVLVVLVVAQWDWADPDPPDIDIDGHPDSQWDWDDPDPPDIDIDGSVVSNVVSVVVNVVSVVVSVVSVVVSVVSVVVSVVSVVVSVVVVVVVVVVVVPPPPPPD

Secondary structure (DSSP, 8-state):
-HHHHHHHHHHHHHHHHHHHHHHHHHHHHHHHHHHHHHHHHHHHHHHH--EEEEEEETTEEEEEEES-SSEEEEEEETTEEEEEEHHHHHHHHHHHHHHHHHHHHHHHHHHHHHHHHHHHHHHHHHHHHHHHHHHHHTS-----/-HHHHHHHHHHHHHHHHHHHHHHHHHHHHHHHHHHHHHHHHHHHHHHH--EEEEEEETTEEEEEEES-SSEEEEEEETTEEEEEEHHHHHHHHHHHHHHHHHHHHHHHHHHHHHHHHHHHHHHHHHHHHHHHHHHHHTS-----

Sequence (288 aa):
MNEELQQQYYQLEMYGQQVQKLQEELEKIELMKMELLKSIDSMEGLKDSEDILIPLGGGAFIKAKAMDTKKVIMGAGADVFLEKDISDVVVDFNKSIEDLDKAGSMIIAKIEETAKVAEQMQKDLEEKVQAMEGQMGGAPTLQMMNEELQQQYYQLEMYGQQVQKLQEELEKIELMKMELLKSIDSMEGLKDSEDILIPLGGGAFIKAKAMDTKKVIMGAGADVFLEKDISDVVVDFNKSIEDLDKAGSMIIAKIEETAKVAEQMQKDLEEKVQAMEGQMGGAPTLQM

Nearest PDB structures (foldseek):
  2zdi-assembly1_C-2  TM=8.454E-01  e=1.490E-07  Pyrococcus horikoshii
  6nr8-assembly1_5  TM=8.424E-01  e=2.668E-07  Homo sapiens
  6nrb-assembly1_5  TM=8.519E-01  e=3.556E-06  Homo sapiens
  6nr9-assembly1_5  TM=8.614E-01  e=5.595E-06  Homo sapiens
  6nrd-assembly1_5  TM=8.290E-01  e=9.393E-06  Homo sapiens

Solvent-accessible surface area (backbone atoms only — not comparable to full-atom values): 15315 Å² total; per-residu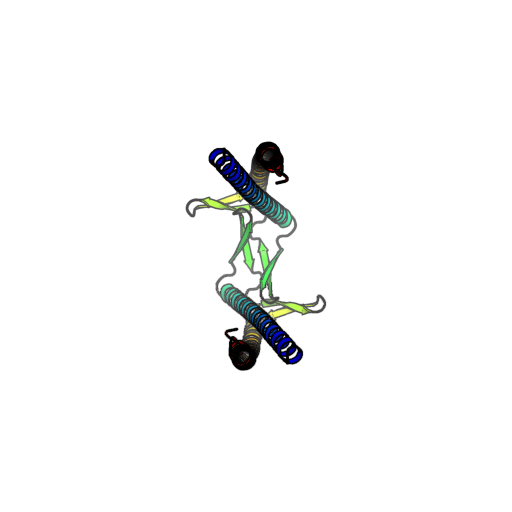e (Å²): 113,70,63,61,51,51,51,52,51,51,52,44,51,49,44,52,51,49,42,53,52,48,52,51,51,44,51,52,49,52,51,52,41,49,36,40,51,49,18,45,52,54,53,58,46,30,66,77,41,48,70,42,80,43,77,48,40,82,58,30,29,37,52,26,34,49,70,51,62,56,44,34,37,33,67,73,52,96,89,39,73,44,80,40,48,43,72,58,49,47,53,52,47,50,51,48,43,51,51,45,50,53,51,43,52,52,45,52,53,50,40,53,53,48,50,51,53,38,50,52,50,50,51,53,50,52,51,51,50,52,54,53,49,54,60,61,67,62,56,76,76,73,83,120,115,70,63,62,52,52,51,51,51,51,51,44,51,50,44,52,51,49,43,51,52,46,51,51,52,44,50,52,49,51,52,51,42,49,37,40,51,50,18,44,52,52,53,59,46,30,67,77,41,47,70,42,80,44,75,49,41,83,57,30,29,37,54,26,33,48,71,51,62,56,45,34,36,34,66,73,53,96,91,39,72,43,81,39,48,44,73,58,50,48,51,53,48,51,52,49,43,52,51,46,51,54,53,44,52,53,46,53,52,50,40,52,53,48,50,50,53,39,51,53,50,50,52,54,49,51,52,52,52,52,54,51,49,53,59,60,67,62,56,75,77,72,84,121

Radius of gyration: 32.65 Å; Cα contacts (8 Å, |Δi|>4): 262; chains: 2; bounding box: 57×90×57 Å

pLDDT: mean 91.0, std 12.12, range [29.98, 98.69]

InterPro domains:
  IPR004127 Prefoldin alpha-like [PF02996] (15-130)
  IPR004127 Prefoldin alpha-like [TIGR00293] (5-130)
  IPR009053 Prefoldin [G3DSA:1.10.287.370] (1-137)
  IPR011599 Prefoldin alpha subunit, archaea-type [MF_00308] (1-131)